Protein AF-A0AAV2RHZ4-F1 (afdb_monomer_lite)

Radius of gyration: 28.87 Å; chains: 1; bounding box: 73×30×75 Å

InterPro domains:
  IPR002350 Kazal domain [PF00050] (174-201)
  IPR002350 Kazal domain [PS51465] (164-211)
  IPR007110 Immunoglobulin-like domain [PS50835] (64-159)
  IPR013151 Immunoglobulin-like beta-sandwich domain [PF00047] (72-147)
  IPR013783 Immunoglobulin-like fold [G3DSA:2.60.40.10] (67-164)
  IPR036058 Kazal domain superfamily [SSF100895] (165-211)
  IPR036179 Immunoglobulin-like domain superfamily [SSF48726] (69-153)

Organism: Meganyctiphanes norvegica (NCBI:txid48144)

Sequence (211 aa):
QQDGMEISNESPLWWPILPGRWYSSKYCLLLLTYRSNWNSHPNQPYITFPCSISHRTLCEDLGPLLFNSNDVFVNINEKIELNCGIRSDYLYCFWEKDANIFMTEDVYKGMYSGLSRPDKTTHNQCGIVVDKATIEDQGIWTCKIHNQATVLTGSKKVILTVGRIAAPPCYYECGIDHDWVCGTDDTSYQNTCMLNTSACEAPDRNITIKH

Structure (mmCIF, N/CA/C/O backbone):
data_AF-A0AAV2RHZ4-F1
#
_entry.id   AF-A0AAV2RHZ4-F1
#
loop_
_atom_site.group_PDB
_atom_site.id
_atom_site.type_symbol
_atom_site.label_atom_id
_atom_site.label_alt_id
_atom_site.label_comp_id
_atom_site.label_asym_id
_atom_site.label_entity_id
_atom_site.label_seq_id
_atom_site.pdbx_PDB_ins_code
_atom_site.Cartn_x
_atom_site.Cartn_y
_atom_site.Cartn_z
_atom_site.occupancy
_atom_site.B_iso_or_equiv
_atom_site.auth_seq_id
_atom_site.auth_comp_id
_atom_site.auth_asym_id
_atom_site.auth_atom_id
_atom_site.pdbx_PDB_model_num
ATOM 1 N N . GLN A 1 1 ? 31.803 13.346 -35.480 1.00 35.66 1 GLN A N 1
ATOM 2 C CA . GLN A 1 1 ? 30.529 12.672 -35.189 1.00 35.66 1 GLN A CA 1
ATOM 3 C C . GLN A 1 1 ? 30.215 11.780 -36.369 1.00 35.66 1 GLN A C 1
ATOM 5 O O . GLN A 1 1 ? 30.217 12.268 -37.489 1.00 35.66 1 GLN A O 1
ATOM 10 N N . GLN A 1 2 ? 30.097 10.478 -36.141 1.00 35.94 2 GLN A N 1
ATOM 11 C CA . GLN A 1 2 ? 29.402 9.575 -37.055 1.00 35.94 2 GLN A CA 1
ATOM 12 C C . GLN A 1 2 ? 28.226 9.094 -36.218 1.00 35.94 2 GLN A C 1
ATOM 14 O O . GLN A 1 2 ? 28.381 8.203 -35.389 1.00 35.94 2 GLN A O 1
ATOM 19 N N . ASP A 1 3 ? 27.120 9.818 -36.332 1.00 41.78 3 ASP A N 1
ATOM 20 C CA . ASP A 1 3 ? 25.905 9.571 -35.571 1.00 41.78 3 ASP A CA 1
ATOM 21 C C . ASP A 1 3 ? 24.982 8.694 -36.428 1.00 41.78 3 ASP A C 1
ATOM 23 O O . ASP A 1 3 ? 24.839 8.940 -37.626 1.00 41.78 3 ASP A O 1
ATOM 27 N N . GLY A 1 4 ? 24.354 7.685 -35.819 1.00 48.12 4 GLY A N 1
ATOM 28 C CA . GLY A 1 4 ? 23.155 7.053 -36.374 1.00 48.12 4 GLY A CA 1
ATOM 29 C C . GLY A 1 4 ? 23.351 5.917 -37.380 1.00 48.12 4 GLY A C 1
ATOM 30 O O . GLY A 1 4 ? 22.792 5.967 -38.471 1.00 48.12 4 GLY A O 1
ATOM 31 N N . MET A 1 5 ? 24.055 4.849 -36.997 1.00 43.25 5 MET A N 1
ATOM 32 C CA . MET A 1 5 ? 23.829 3.548 -37.640 1.00 43.25 5 MET A CA 1
ATOM 33 C C . MET A 1 5 ? 22.611 2.865 -37.008 1.00 43.25 5 MET A C 1
ATOM 35 O O . MET A 1 5 ? 22.534 2.734 -35.783 1.00 43.25 5 MET A O 1
ATOM 39 N N . GLU A 1 6 ? 21.667 2.454 -37.855 1.00 44.06 6 GLU A N 1
ATOM 40 C CA . GLU A 1 6 ? 20.547 1.590 -37.482 1.00 44.06 6 GLU A CA 1
ATOM 41 C C . GLU A 1 6 ? 21.094 0.214 -37.094 1.00 44.06 6 GLU A C 1
ATOM 43 O O . GLU A 1 6 ? 21.868 -0.389 -37.843 1.00 44.06 6 GLU A O 1
ATOM 48 N N . ILE A 1 7 ? 20.727 -0.270 -35.907 1.00 52.84 7 ILE A N 1
ATOM 49 C CA . ILE A 1 7 ? 21.092 -1.615 -35.457 1.00 52.84 7 ILE A CA 1
ATOM 50 C C . ILE A 1 7 ? 19.852 -2.496 -35.433 1.00 52.84 7 ILE A C 1
ATOM 52 O O . ILE A 1 7 ? 18.755 -2.044 -35.103 1.00 52.84 7 ILE A O 1
ATOM 56 N N . SER A 1 8 ? 20.043 -3.772 -35.771 1.00 54.94 8 SER A N 1
ATOM 57 C CA . SER A 1 8 ? 18.972 -4.758 -35.678 1.00 54.94 8 SER A CA 1
ATOM 58 C C . SER A 1 8 ? 18.443 -4.812 -34.249 1.00 54.94 8 SER A C 1
ATOM 60 O O . SER A 1 8 ? 19.215 -4.827 -33.285 1.00 54.94 8 SER A O 1
ATOM 62 N N . ASN A 1 9 ? 17.126 -4.900 -34.130 1.00 50.75 9 ASN A N 1
ATOM 63 C CA . ASN A 1 9 ? 16.409 -4.985 -32.869 1.00 50.75 9 ASN A CA 1
ATOM 64 C C . ASN A 1 9 ? 16.786 -6.194 -31.999 1.00 50.75 9 ASN A C 1
ATOM 66 O O . ASN A 1 9 ? 16.401 -6.202 -30.837 1.00 50.75 9 ASN A O 1
ATOM 70 N N . GLU A 1 10 ? 17.506 -7.183 -32.539 1.00 56.47 10 GLU A N 1
ATOM 71 C CA . GLU A 1 10 ? 17.992 -8.385 -31.842 1.00 56.47 10 GLU A CA 1
ATOM 72 C C . GLU A 1 10 ? 19.516 -8.359 -31.615 1.00 56.47 10 GLU A C 1
ATOM 74 O O . GLU A 1 10 ? 20.160 -9.398 -31.509 1.00 56.47 10 GLU A O 1
ATOM 79 N N . SER A 1 11 ? 20.142 -7.181 -31.602 1.00 55.88 11 SER A N 1
ATOM 80 C CA . SER A 1 11 ? 21.605 -7.080 -31.529 1.00 55.88 11 SER A CA 1
ATOM 81 C C . SER A 1 11 ? 22.133 -7.227 -30.089 1.00 55.88 11 SER A C 1
ATOM 83 O O . SER A 1 11 ? 21.497 -6.755 -29.142 1.00 55.88 11 SER A O 1
ATOM 85 N N . PRO A 1 12 ? 23.320 -7.832 -29.885 1.00 55.75 12 PRO A N 1
ATOM 86 C CA . PRO A 1 12 ? 23.964 -7.874 -28.577 1.00 55.75 12 PRO A CA 1
ATOM 87 C C . PRO A 1 12 ? 24.486 -6.482 -28.201 1.00 55.75 12 PRO A C 1
ATOM 89 O O . PRO A 1 12 ? 25.268 -5.880 -28.940 1.00 55.75 12 PRO A O 1
ATOM 92 N N . LEU A 1 13 ? 24.067 -5.978 -27.040 1.00 57.34 13 LEU A N 1
ATOM 93 C CA . LEU A 1 13 ? 24.473 -4.667 -26.526 1.00 57.34 13 LEU A CA 1
ATOM 94 C C . LEU A 1 13 ? 25.482 -4.834 -25.384 1.00 57.34 13 LEU A C 1
ATOM 96 O O . LEU A 1 13 ? 25.423 -5.796 -24.612 1.00 57.34 13 LEU A O 1
ATOM 100 N N . TRP A 1 14 ? 26.440 -3.910 -25.282 1.00 49.28 14 TRP A N 1
ATOM 101 C CA . TRP A 1 14 ? 27.494 -3.959 -24.273 1.00 49.28 14 TRP A CA 1
ATOM 102 C C . TRP A 1 14 ? 27.281 -2.870 -23.213 1.00 49.28 14 TRP A C 1
ATOM 104 O O . TRP A 1 14 ? 27.230 -1.678 -23.516 1.00 49.28 14 TRP A O 1
ATOM 114 N N . TRP A 1 15 ? 27.169 -3.286 -21.948 1.00 51.44 15 TRP A N 1
ATOM 115 C CA . TRP A 1 15 ? 27.133 -2.398 -20.783 1.00 51.44 15 TRP A CA 1
ATOM 116 C C . TRP A 1 15 ? 28.237 -2.797 -19.792 1.00 51.44 15 TRP A C 1
ATOM 118 O O . TRP A 1 15 ? 28.402 -3.996 -19.551 1.00 51.44 15 TRP A O 1
ATOM 128 N N . PRO A 1 16 ? 28.950 -1.847 -19.151 1.00 40.81 16 PRO A N 1
ATOM 129 C CA . PRO A 1 16 ? 30.079 -2.149 -18.261 1.00 40.81 16 PRO A CA 1
ATOM 130 C C . PRO A 1 16 ? 29.766 -3.102 -17.095 1.00 40.81 16 PRO A C 1
ATOM 132 O O . PRO A 1 16 ? 30.674 -3.729 -16.563 1.00 40.81 16 PRO A O 1
ATOM 135 N N . ILE A 1 17 ? 28.494 -3.222 -16.696 1.00 38.91 17 ILE A N 1
ATOM 136 C CA . ILE A 1 17 ? 28.054 -4.081 -15.580 1.00 38.91 17 ILE A CA 1
ATOM 137 C C . ILE A 1 17 ? 27.450 -5.413 -16.083 1.00 38.91 17 ILE A C 1
ATOM 139 O O . ILE A 1 17 ? 27.341 -6.366 -15.319 1.00 38.91 17 ILE A O 1
ATOM 143 N N . LEU A 1 18 ? 27.086 -5.518 -17.369 1.00 43.44 18 LEU A N 1
ATOM 144 C CA . LEU A 1 18 ? 26.461 -6.706 -17.973 1.00 43.44 18 LEU A CA 1
ATOM 145 C C . LEU A 1 18 ? 26.894 -6.866 -19.448 1.00 43.44 18 LEU A C 1
ATOM 147 O O . LEU A 1 18 ? 26.120 -6.563 -20.358 1.00 43.44 18 LEU A O 1
ATOM 151 N N . PRO A 1 19 ? 28.129 -7.321 -19.718 1.00 49.53 19 PRO A N 1
ATOM 152 C CA . PRO A 1 19 ? 28.628 -7.455 -21.082 1.00 49.53 19 PRO A CA 1
ATOM 153 C C . PRO A 1 19 ? 27.923 -8.590 -21.850 1.00 49.53 19 PRO A C 1
ATOM 155 O O . PRO A 1 19 ? 27.746 -9.689 -21.326 1.00 49.53 19 PRO A O 1
ATOM 158 N N . GLY A 1 20 ? 27.574 -8.339 -23.118 1.00 49.22 20 GLY A N 1
ATOM 159 C CA . GLY A 1 20 ? 27.248 -9.390 -24.093 1.00 49.22 20 GLY A CA 1
ATOM 160 C C . GLY A 1 20 ? 25.859 -10.020 -23.975 1.00 49.22 20 GLY A C 1
ATOM 161 O O . GLY A 1 20 ? 25.688 -11.176 -24.362 1.00 49.22 20 GLY A O 1
ATOM 162 N N . ARG A 1 21 ? 24.863 -9.300 -23.448 1.00 49.22 21 ARG A N 1
ATOM 163 C CA . ARG A 1 21 ? 23.476 -9.788 -23.452 1.00 49.22 21 ARG A CA 1
ATOM 164 C C . ARG A 1 21 ? 22.761 -9.397 -24.744 1.00 49.22 21 ARG A C 1
ATOM 166 O O . ARG A 1 21 ? 22.890 -8.278 -25.235 1.00 49.22 21 ARG A O 1
ATOM 173 N N . TRP A 1 22 ? 21.995 -10.345 -25.272 1.00 50.31 22 TRP A N 1
ATOM 174 C CA . TRP A 1 22 ? 21.061 -10.120 -26.369 1.00 50.31 22 TRP A CA 1
ATOM 175 C C . TRP A 1 22 ? 19.910 -9.246 -25.876 1.00 50.31 22 TRP A C 1
ATOM 177 O O . TRP A 1 22 ? 19.333 -9.525 -24.823 1.00 50.31 22 TRP A O 1
ATOM 187 N N . TYR A 1 23 ? 19.592 -8.195 -26.625 1.00 49.78 23 TYR A N 1
ATOM 188 C CA . TYR A 1 23 ? 18.439 -7.343 -26.368 1.00 49.78 23 TYR A CA 1
ATOM 189 C C . TYR A 1 23 ? 17.470 -7.479 -27.540 1.00 49.78 23 TYR A C 1
ATOM 191 O O . TYR A 1 23 ? 17.910 -7.450 -28.684 1.00 49.78 23 TYR A O 1
ATOM 199 N N . SER A 1 24 ? 16.179 -7.664 -27.256 1.00 46.84 24 SER A N 1
ATOM 200 C CA . SER A 1 24 ? 15.122 -7.723 -28.270 1.00 46.84 24 SER A CA 1
ATOM 201 C C . SER A 1 24 ? 14.184 -6.533 -28.073 1.00 46.84 24 SER A C 1
ATOM 203 O O . SER A 1 24 ? 13.555 -6.409 -27.023 1.00 46.84 24 SER A O 1
ATOM 205 N N . SER A 1 25 ? 14.129 -5.644 -29.065 1.00 44.53 25 SER A N 1
ATOM 206 C CA . SER A 1 25 ? 13.279 -4.445 -29.088 1.00 44.53 25 SER A CA 1
ATOM 207 C C . SER A 1 25 ? 12.188 -4.563 -30.156 1.00 44.53 25 SER A C 1
ATOM 209 O O . SER A 1 25 ? 12.394 -5.157 -31.211 1.00 44.53 25 SER A O 1
ATOM 211 N N . LYS A 1 26 ? 11.023 -3.943 -29.948 1.00 39.88 26 LYS A N 1
ATOM 212 C CA . LYS A 1 26 ? 10.016 -3.776 -31.018 1.00 39.88 26 LYS A CA 1
ATOM 213 C C . LYS A 1 26 ? 10.237 -2.506 -31.857 1.00 39.88 26 LYS A C 1
ATOM 215 O O . LYS A 1 26 ? 9.496 -2.276 -32.808 1.00 39.88 26 LYS A O 1
ATOM 220 N N . TYR A 1 27 ? 11.258 -1.707 -31.536 1.00 41.41 27 TYR A N 1
ATOM 221 C CA . TYR A 1 27 ? 11.546 -0.403 -32.146 1.00 41.41 27 TYR A CA 1
ATOM 222 C C . TYR A 1 27 ? 12.971 -0.320 -32.683 1.00 41.41 27 TYR A C 1
ATOM 224 O O . TYR A 1 27 ? 13.879 -0.859 -32.049 1.00 41.41 27 TYR A O 1
ATOM 232 N N . CYS A 1 28 ? 13.151 0.424 -33.782 1.00 38.88 28 CYS A N 1
ATOM 233 C CA . CYS A 1 28 ? 14.452 0.718 -34.383 1.00 38.88 28 CYS A CA 1
ATOM 234 C C . CYS A 1 28 ? 15.400 1.340 -33.354 1.00 38.88 28 CYS A C 1
ATOM 236 O O . CYS A 1 28 ? 15.110 2.386 -32.769 1.00 38.88 28 CYS A O 1
ATOM 238 N N . LEU A 1 29 ? 16.543 0.697 -33.150 1.00 47.97 29 LEU A N 1
ATOM 239 C CA . LEU A 1 29 ? 17.564 1.148 -32.218 1.00 47.97 29 LEU A CA 1
ATOM 240 C C . LEU A 1 29 ? 18.582 2.035 -32.949 1.00 47.97 29 LEU A C 1
ATOM 242 O O . LEU A 1 29 ? 19.044 1.705 -34.043 1.00 47.97 29 LEU A O 1
ATOM 246 N N . LEU A 1 30 ? 18.953 3.157 -32.326 1.00 44.09 30 LEU A N 1
ATOM 247 C CA . LEU A 1 30 ? 19.963 4.076 -32.849 1.00 44.09 30 LEU A CA 1
ATOM 248 C C . LEU A 1 30 ? 21.158 4.113 -31.897 1.00 44.09 30 LEU A C 1
ATOM 250 O O . LEU A 1 30 ? 21.012 4.439 -30.718 1.00 44.09 30 LEU A O 1
ATOM 254 N N . LEU A 1 31 ? 22.344 3.777 -32.401 1.00 50.38 31 LEU A N 1
ATOM 255 C CA . LEU A 1 31 ? 23.553 3.798 -31.589 1.00 50.38 31 LEU A CA 1
ATOM 256 C C . LEU A 1 31 ? 24.109 5.223 -31.455 1.00 50.38 31 LEU A C 1
ATOM 258 O O . LEU A 1 31 ? 24.454 5.856 -32.454 1.00 50.38 31 LEU A O 1
ATOM 262 N N . LEU A 1 32 ? 24.301 5.675 -30.214 1.00 48.75 32 LEU A N 1
ATOM 263 C CA . LEU A 1 32 ? 25.052 6.889 -29.891 1.00 48.75 32 LEU A CA 1
ATOM 264 C C . LEU A 1 32 ? 26.305 6.521 -29.084 1.00 48.75 32 LEU A C 1
ATOM 266 O O . LEU A 1 32 ? 26.218 6.212 -27.899 1.00 48.75 32 LEU A O 1
ATOM 270 N N . THR A 1 33 ? 27.481 6.556 -29.718 1.00 50.28 33 THR A N 1
ATOM 271 C CA . THR A 1 33 ? 28.768 6.263 -29.061 1.00 50.28 33 THR A CA 1
ATOM 272 C C . THR A 1 33 ? 29.841 7.291 -29.424 1.00 50.28 33 THR A C 1
ATOM 274 O O . THR A 1 33 ? 29.854 7.852 -30.520 1.00 50.28 33 THR A O 1
ATOM 277 N N . TYR A 1 34 ? 30.770 7.549 -28.500 1.00 51.62 34 TYR A N 1
ATOM 278 C CA . TYR A 1 34 ? 31.915 8.427 -28.741 1.00 51.62 34 TYR A CA 1
ATOM 279 C C . TYR A 1 34 ? 32.989 7.709 -29.572 1.00 51.62 34 TYR A C 1
ATOM 281 O O . TYR A 1 34 ? 33.319 6.548 -29.330 1.00 51.62 34 TYR A O 1
ATOM 289 N N . ARG A 1 35 ? 33.614 8.430 -30.514 1.00 56.81 35 ARG A N 1
ATOM 290 C CA . ARG A 1 35 ? 34.623 7.887 -31.451 1.00 56.81 35 ARG A CA 1
ATOM 291 C C . ARG A 1 35 ? 35.816 7.205 -30.762 1.00 56.81 35 ARG A C 1
ATOM 293 O O . ARG A 1 35 ? 36.393 6.273 -31.309 1.00 56.81 35 ARG A O 1
ATOM 300 N N . SER A 1 36 ? 36.181 7.648 -29.560 1.00 56.88 36 SER A N 1
ATOM 301 C CA . SER A 1 36 ? 37.250 7.053 -28.747 1.00 56.88 36 SER A CA 1
ATOM 302 C C . SER A 1 36 ? 36.934 5.625 -28.281 1.00 56.88 36 SER A C 1
ATOM 304 O O . SER A 1 36 ? 37.833 4.786 -28.208 1.00 56.88 36 SER A O 1
ATOM 306 N N . ASN A 1 37 ? 35.663 5.326 -28.009 1.00 54.81 37 ASN A N 1
ATOM 307 C CA . ASN A 1 37 ? 35.235 4.012 -27.525 1.00 54.81 37 ASN A CA 1
ATOM 308 C C . ASN A 1 37 ? 35.191 2.996 -28.671 1.00 54.81 37 ASN A C 1
ATOM 310 O O . ASN A 1 37 ? 35.640 1.866 -28.509 1.00 54.81 37 ASN A O 1
ATOM 314 N N . TRP A 1 38 ? 34.778 3.440 -29.861 1.00 56.34 38 TRP A N 1
ATOM 315 C CA . TRP A 1 38 ? 34.854 2.647 -31.090 1.00 56.34 38 TRP A CA 1
ATOM 316 C C . TRP A 1 38 ? 36.285 2.187 -31.405 1.00 56.34 38 TRP A C 1
ATOM 318 O O . TRP A 1 38 ? 36.527 1.024 -31.710 1.00 56.34 38 TRP A O 1
ATOM 328 N N . ASN A 1 39 ? 37.255 3.097 -31.282 1.00 58.59 39 ASN A N 1
ATOM 329 C CA . ASN A 1 39 ? 38.653 2.804 -31.605 1.00 58.59 39 ASN A CA 1
ATOM 330 C C . ASN A 1 39 ? 39.331 1.867 -30.594 1.00 58.59 39 ASN A C 1
ATOM 332 O O . ASN A 1 39 ? 40.247 1.137 -30.960 1.00 58.59 39 ASN A O 1
ATOM 336 N N . SER A 1 40 ? 38.913 1.907 -29.328 1.00 57.72 40 SER A N 1
ATOM 337 C CA . SER A 1 40 ? 39.475 1.058 -28.269 1.00 57.72 40 SER A CA 1
ATOM 338 C C . SER A 1 40 ? 38.851 -0.338 -28.236 1.00 57.72 40 SER A C 1
ATOM 340 O O . SER A 1 40 ? 39.508 -1.280 -27.804 1.00 57.72 40 SER A O 1
ATOM 342 N N . HIS A 1 41 ? 37.616 -0.484 -28.726 1.00 57.34 41 HIS A N 1
ATOM 343 C CA . HIS A 1 41 ? 36.872 -1.744 -28.714 1.00 57.34 41 HIS A CA 1
ATOM 344 C C . HIS A 1 41 ? 36.224 -2.023 -30.085 1.00 57.34 41 HIS A C 1
ATOM 346 O O . HIS A 1 41 ? 34.998 -2.043 -30.204 1.00 57.34 41 HIS A O 1
ATOM 352 N N . PRO A 1 42 ? 37.028 -2.282 -31.137 1.00 57.88 42 PRO A N 1
ATOM 353 C CA . PRO A 1 42 ? 36.540 -2.410 -32.516 1.00 57.88 42 PRO A CA 1
ATOM 354 C C 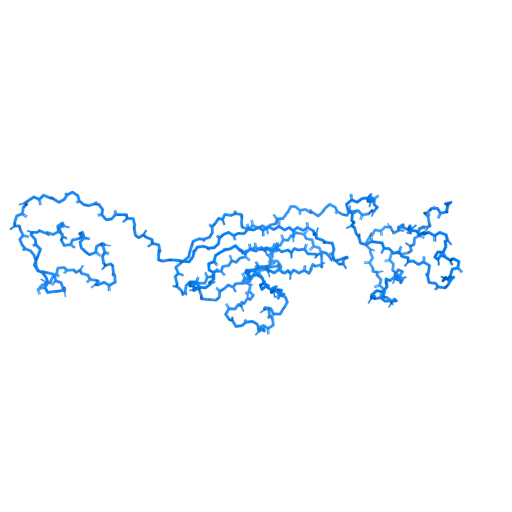. PRO A 1 42 ? 35.569 -3.583 -32.735 1.00 57.88 42 PRO A C 1
ATOM 356 O O . PRO A 1 42 ? 34.798 -3.569 -33.688 1.00 57.88 42 PRO A O 1
ATOM 359 N N . ASN A 1 43 ? 35.571 -4.575 -31.836 1.00 57.38 43 ASN A N 1
ATOM 360 C CA . ASN A 1 43 ? 34.685 -5.742 -31.892 1.00 57.38 43 ASN A CA 1
ATOM 361 C C . ASN A 1 43 ? 33.477 -5.646 -30.935 1.00 57.38 43 ASN A C 1
ATOM 363 O O . ASN A 1 43 ? 32.730 -6.613 -30.813 1.00 57.38 43 ASN A O 1
ATOM 367 N N . GLN A 1 44 ? 33.297 -4.535 -30.207 1.00 56.12 44 GLN A N 1
ATOM 368 C CA . GLN A 1 44 ? 32.233 -4.374 -29.199 1.00 56.12 44 GLN A CA 1
ATOM 369 C C . GLN A 1 44 ? 31.611 -2.973 -29.304 1.00 56.12 44 GLN A C 1
ATOM 371 O O . GLN A 1 44 ? 31.844 -2.118 -28.450 1.00 56.12 44 GLN A O 1
ATOM 376 N N . PRO A 1 45 ? 30.840 -2.693 -30.369 1.00 47.94 45 PRO A N 1
ATOM 377 C CA . PRO A 1 45 ? 30.640 -1.317 -30.803 1.00 47.94 45 PRO A CA 1
ATOM 378 C C . PRO A 1 45 ? 29.546 -0.554 -30.046 1.00 47.94 45 PRO A C 1
ATOM 380 O O . PRO A 1 45 ? 29.427 0.660 -30.210 1.00 47.94 45 PRO A O 1
ATOM 383 N N . TYR A 1 46 ? 28.744 -1.226 -29.217 1.00 51.22 46 TYR A N 1
ATOM 384 C CA . TYR A 1 46 ? 27.467 -0.682 -28.765 1.00 51.22 46 TYR A CA 1
ATOM 385 C C . TYR A 1 46 ? 27.463 -0.347 -27.273 1.00 51.22 46 TYR A C 1
ATOM 387 O O . TYR A 1 46 ? 27.231 -1.225 -26.449 1.00 51.22 46 TYR A O 1
ATOM 395 N N . ILE A 1 47 ? 27.678 0.929 -26.937 1.00 44.97 47 ILE A N 1
ATOM 396 C CA . ILE A 1 47 ? 27.344 1.491 -25.620 1.00 44.97 47 ILE A CA 1
ATOM 397 C C . ILE A 1 47 ? 25.973 2.152 -25.754 1.00 44.97 47 ILE A C 1
ATOM 399 O O . ILE A 1 47 ? 25.829 3.109 -26.511 1.00 44.97 47 ILE A O 1
ATOM 403 N N . THR A 1 48 ? 24.969 1.658 -25.031 1.00 45.25 48 THR A N 1
ATOM 404 C CA . THR A 1 48 ? 23.652 2.307 -24.940 1.00 45.25 48 THR A CA 1
ATOM 405 C C . THR A 1 48 ? 23.449 2.815 -23.524 1.00 45.25 48 THR A C 1
ATOM 407 O O . THR A 1 48 ? 23.661 2.060 -22.576 1.00 45.25 48 THR A O 1
ATOM 410 N N . PHE A 1 49 ? 23.026 4.067 -23.363 1.00 40.34 49 PHE A N 1
ATOM 411 C CA . PHE A 1 49 ? 22.652 4.580 -22.049 1.00 40.34 49 PHE A CA 1
ATOM 412 C C . PHE A 1 49 ? 21.184 4.261 -21.757 1.00 40.34 49 PHE A C 1
ATOM 414 O O . PHE A 1 49 ? 20.339 4.461 -22.631 1.00 40.34 49 PHE A O 1
ATOM 421 N N . PRO A 1 50 ? 20.859 3.806 -20.540 1.00 37.81 50 PRO A N 1
ATOM 422 C CA . PRO A 1 50 ? 19.480 3.769 -20.087 1.00 37.81 50 PRO A CA 1
ATOM 423 C C . PRO A 1 50 ? 18.905 5.194 -20.062 1.00 37.81 50 PRO A C 1
ATOM 425 O O . PRO A 1 50 ? 19.626 6.137 -19.726 1.00 37.81 50 PRO A O 1
ATOM 428 N N . CYS A 1 51 ? 17.632 5.356 -20.442 1.00 38.19 51 CYS A N 1
ATOM 429 C CA . CYS A 1 51 ? 16.945 6.649 -20.524 1.00 38.19 51 CYS A CA 1
ATOM 430 C C . CYS A 1 51 ? 17.261 7.530 -19.299 1.00 38.19 51 CYS A C 1
ATOM 432 O O . CYS A 1 51 ? 16.891 7.226 -18.174 1.00 38.19 51 CYS A O 1
ATOM 434 N N . SER A 1 52 ? 17.959 8.640 -19.500 1.00 35.09 52 SER A N 1
ATOM 435 C CA . SER A 1 52 ? 18.274 9.604 -18.449 1.00 35.09 52 SER A CA 1
ATOM 436 C C . SER A 1 52 ? 17.960 10.997 -18.973 1.00 35.09 52 SER A C 1
ATOM 438 O O . SER A 1 52 ? 18.074 11.262 -20.170 1.00 35.09 52 SER A O 1
ATOM 440 N N . ILE A 1 53 ? 17.525 11.864 -18.060 1.00 41.25 53 ILE A N 1
ATOM 441 C CA . ILE A 1 53 ? 16.767 13.116 -18.247 1.00 41.25 53 ILE A CA 1
ATOM 442 C C . ILE A 1 53 ? 17.475 14.167 -19.135 1.00 41.25 53 ILE A C 1
ATOM 444 O O . ILE A 1 53 ? 16.916 15.223 -19.420 1.00 41.25 53 ILE A O 1
ATOM 448 N N . SER A 1 54 ? 18.670 13.891 -19.653 1.00 40.91 54 SER A N 1
ATOM 449 C CA . SER A 1 54 ? 19.443 14.823 -20.474 1.00 40.91 54 SER A CA 1
ATOM 450 C C . SER A 1 54 ? 19.560 14.482 -21.964 1.00 40.91 54 SER A C 1
ATOM 452 O O . SER A 1 54 ? 19.921 15.380 -22.718 1.00 40.91 54 SER A O 1
ATOM 454 N N . HIS A 1 55 ? 19.212 13.282 -22.450 1.00 38.28 55 HIS A N 1
ATOM 455 C CA . HIS A 1 55 ? 19.270 12.995 -23.896 1.00 38.28 55 HIS A CA 1
ATOM 456 C C . HIS A 1 55 ? 18.066 12.173 -24.376 1.00 38.28 55 HIS A C 1
ATOM 458 O O . HIS A 1 55 ? 17.930 10.986 -24.091 1.00 38.28 55 HIS A O 1
ATOM 464 N N . ARG A 1 56 ? 17.180 12.840 -25.130 1.00 39.81 56 ARG A N 1
ATOM 465 C CA . ARG A 1 56 ? 16.029 12.242 -25.817 1.00 39.81 56 ARG A CA 1
ATOM 466 C C . ARG A 1 56 ? 16.500 11.360 -26.973 1.00 39.81 56 ARG A C 1
ATOM 468 O O . ARG A 1 56 ? 16.619 11.838 -28.096 1.00 39.81 56 ARG A O 1
ATOM 475 N N . THR A 1 57 ? 16.695 10.077 -26.720 1.00 38.94 57 THR A N 1
ATOM 476 C CA . THR A 1 57 ? 16.700 9.063 -27.780 1.00 38.94 57 THR A CA 1
ATOM 477 C C . THR A 1 57 ? 16.016 7.810 -27.257 1.00 38.94 57 THR A C 1
ATOM 479 O O . THR A 1 57 ? 16.494 7.211 -26.302 1.00 38.94 57 THR A O 1
ATOM 482 N N . LEU A 1 58 ? 14.890 7.481 -27.904 1.00 39.12 58 LEU A N 1
ATOM 483 C CA . LEU A 1 58 ? 13.988 6.345 -27.668 1.00 39.12 58 LEU A CA 1
ATOM 484 C C . LEU A 1 58 ? 13.350 6.308 -26.269 1.00 39.12 58 LEU A C 1
ATOM 486 O O . LEU A 1 58 ? 13.822 5.625 -25.367 1.00 39.12 58 LEU A O 1
ATOM 490 N N . CYS A 1 59 ? 12.229 7.017 -26.115 1.00 37.75 59 CYS A N 1
ATOM 491 C CA . CYS A 1 59 ? 11.326 6.834 -24.980 1.00 37.75 59 CYS A CA 1
ATOM 492 C C . CYS A 1 59 ? 9.975 6.337 -25.501 1.00 37.75 59 CYS A C 1
ATOM 494 O O . CYS A 1 59 ? 9.307 7.058 -26.243 1.00 37.75 59 CYS A O 1
ATOM 496 N N . GLU A 1 60 ? 9.567 5.132 -25.101 1.00 38.38 60 GLU A N 1
ATOM 497 C CA . GLU A 1 60 ? 8.143 4.812 -25.029 1.00 38.38 60 GLU A CA 1
ATOM 498 C C . GLU A 1 60 ? 7.514 5.699 -23.954 1.00 38.38 60 GLU A C 1
ATOM 500 O O . GLU A 1 60 ? 8.055 5.848 -22.855 1.00 38.38 60 GLU A O 1
ATOM 505 N N . ASP A 1 61 ? 6.385 6.313 -24.290 1.00 39.03 61 ASP A N 1
ATOM 506 C CA . ASP A 1 61 ? 5.541 7.036 -23.349 1.00 39.03 61 ASP A CA 1
ATOM 507 C C . ASP A 1 61 ? 4.980 6.021 -22.339 1.00 39.03 61 ASP A C 1
ATOM 509 O O . ASP A 1 61 ? 4.041 5.273 -22.620 1.00 39.03 61 ASP A O 1
ATOM 513 N N . LEU A 1 62 ? 5.640 5.903 -21.185 1.00 48.38 62 LEU A N 1
ATOM 514 C CA . LEU A 1 62 ? 5.222 5.012 -20.110 1.00 48.38 62 LEU A CA 1
ATOM 515 C C . LEU A 1 62 ? 3.959 5.626 -19.512 1.00 48.38 62 LEU A C 1
ATOM 517 O O . LEU A 1 62 ? 4.020 6.622 -18.795 1.00 48.38 62 LEU A O 1
ATOM 521 N N . GLY A 1 63 ? 2.808 5.054 -19.876 1.00 53.62 63 GLY A N 1
ATOM 522 C CA . GLY A 1 63 ? 1.493 5.517 -19.440 1.00 53.62 63 GLY A CA 1
ATOM 523 C C . GLY A 1 63 ? 1.394 5.738 -17.920 1.00 53.62 63 GLY A C 1
ATOM 524 O O . GLY A 1 63 ? 2.226 5.255 -17.149 1.00 53.62 63 GLY A O 1
ATOM 525 N N . PRO A 1 64 ? 0.360 6.458 -17.454 1.00 60.81 64 PRO A N 1
ATOM 526 C CA . PRO A 1 64 ? 0.300 6.980 -16.092 1.00 60.81 64 PRO A CA 1
ATOM 527 C C . PRO A 1 64 ? 0.441 5.886 -15.022 1.00 60.81 64 PRO A C 1
ATOM 529 O O . PRO A 1 64 ? -0.166 4.817 -15.119 1.00 60.81 64 PRO A O 1
ATOM 532 N N . LEU A 1 65 ? 1.211 6.197 -13.972 1.00 66.44 65 LEU A N 1
ATOM 533 C CA . LEU A 1 65 ? 1.352 5.388 -12.757 1.00 66.44 65 LEU A CA 1
ATOM 534 C C . LEU A 1 65 ? -0.004 5.020 -12.159 1.00 66.44 65 LEU A C 1
ATOM 536 O O . LEU A 1 65 ? -0.789 5.897 -11.793 1.00 66.44 65 LEU A O 1
ATOM 540 N N . LEU A 1 66 ? -0.241 3.721 -11.995 1.00 64.31 66 LEU A N 1
ATOM 541 C CA . LEU A 1 66 ? -1.398 3.188 -11.292 1.00 64.31 66 LEU A CA 1
ATOM 542 C C . LEU A 1 66 ? -0.987 2.936 -9.841 1.00 64.31 66 LEU A C 1
ATOM 544 O O . LEU A 1 66 ? -0.231 2.017 -9.533 1.00 64.31 66 LEU A O 1
ATOM 548 N N . PHE A 1 67 ? -1.434 3.823 -8.955 1.00 64.81 67 PHE A N 1
ATOM 549 C CA . PHE A 1 67 ? -1.008 3.867 -7.559 1.00 64.81 67 PHE A CA 1
ATOM 550 C C . PHE A 1 67 ? -2.139 4.377 -6.668 1.00 64.81 67 PHE A C 1
ATOM 552 O O . PHE A 1 67 ? -2.847 5.313 -7.053 1.00 64.81 67 PHE A O 1
ATOM 559 N N . ASN A 1 68 ? -2.271 3.817 -5.465 1.00 60.53 68 ASN A N 1
ATOM 560 C CA . ASN A 1 68 ? -3.197 4.348 -4.467 1.00 60.53 68 ASN A CA 1
ATOM 561 C C . ASN A 1 68 ? -2.615 5.628 -3.848 1.00 60.53 68 ASN A C 1
ATOM 563 O O . ASN A 1 68 ? -1.736 5.565 -3.000 1.00 60.53 68 ASN A O 1
ATOM 567 N N . SER A 1 69 ? -3.044 6.803 -4.315 1.00 62.19 69 SER A N 1
ATOM 568 C CA . SER A 1 69 ? -2.494 8.084 -3.847 1.00 62.19 69 SER A CA 1
ATOM 569 C C . SER A 1 69 ? -3.042 8.566 -2.514 1.00 62.19 69 SER A C 1
ATOM 571 O O . SER A 1 69 ? -2.572 9.589 -2.026 1.00 62.19 69 SER A O 1
ATOM 573 N N . ASN A 1 70 ? -4.064 7.897 -1.991 1.00 78.06 70 ASN A N 1
ATOM 574 C CA . ASN A 1 70 ? -4.725 8.312 -0.768 1.00 78.06 70 ASN A CA 1
ATOM 575 C C . ASN A 1 70 ? -4.018 7.692 0.429 1.00 78.06 70 ASN A C 1
ATOM 577 O O . ASN A 1 70 ? -3.538 6.560 0.354 1.00 78.06 70 ASN A O 1
ATOM 581 N N . ASP A 1 71 ? -4.001 8.431 1.530 1.00 82.94 71 ASP A N 1
ATOM 582 C CA . ASP A 1 71 ? -3.521 7.916 2.804 1.00 82.94 71 ASP A CA 1
ATOM 583 C C . ASP A 1 71 ? -4.359 6.699 3.213 1.00 82.94 71 ASP A C 1
ATOM 585 O O . ASP A 1 71 ? -5.583 6.668 3.044 1.00 82.94 71 ASP A O 1
ATOM 589 N N . VAL A 1 72 ? -3.679 5.673 3.715 1.00 87.31 72 VAL A N 1
ATOM 590 C CA . VAL A 1 72 ? -4.292 4.407 4.111 1.00 87.31 72 VAL A CA 1
ATOM 591 C C . VAL A 1 72 ? -4.408 4.390 5.625 1.00 87.31 72 VAL A C 1
ATOM 593 O O . VAL A 1 72 ? -3.416 4.541 6.337 1.00 87.31 72 VAL A O 1
ATOM 596 N N . PHE A 1 73 ? -5.626 4.174 6.107 1.00 87.00 73 PHE A N 1
ATOM 597 C CA . PHE A 1 73 ? -5.929 3.951 7.515 1.00 87.00 73 PHE A CA 1
ATOM 598 C C . PHE A 1 73 ? -6.402 2.512 7.675 1.00 87.00 73 PHE A C 1
ATOM 600 O O . PHE A 1 73 ? -7.261 2.063 6.917 1.00 87.00 73 PHE A O 1
ATOM 607 N N . VAL A 1 74 ? -5.827 1.793 8.633 1.00 89.00 74 VAL A N 1
ATOM 608 C CA . VAL A 1 74 ? -6.096 0.365 8.827 1.00 89.00 74 VAL A CA 1
ATOM 609 C C . VAL A 1 74 ? -6.002 -0.008 10.300 1.00 89.00 74 VAL A C 1
ATOM 611 O O . VAL A 1 74 ? -5.171 0.543 11.032 1.00 89.00 74 VAL A O 1
ATOM 614 N N . ASN A 1 75 ? -6.843 -0.948 10.736 1.00 88.56 75 ASN A N 1
ATOM 615 C CA . ASN A 1 75 ? -6.771 -1.446 12.101 1.00 88.56 75 ASN A CA 1
ATOM 616 C C . ASN A 1 75 ? -5.618 -2.437 12.274 1.00 88.56 75 ASN A C 1
ATOM 618 O O . ASN A 1 75 ? -5.157 -3.088 11.338 1.00 88.56 75 ASN A O 1
ATOM 622 N N . ILE A 1 76 ? -5.167 -2.589 13.517 1.00 86.50 76 ILE A N 1
ATOM 623 C CA . ILE A 1 76 ? -4.161 -3.594 13.876 1.00 86.50 76 ILE A CA 1
ATOM 624 C C . ILE A 1 76 ? -4.682 -4.994 13.507 1.00 86.50 76 ILE A C 1
ATOM 626 O O . ILE A 1 76 ? -5.843 -5.312 13.762 1.00 86.50 76 ILE A O 1
ATOM 630 N N . ASN A 1 77 ? -3.802 -5.840 12.968 1.00 89.50 77 ASN A N 1
ATOM 631 C CA . ASN A 1 77 ? -4.059 -7.193 12.458 1.00 89.50 77 ASN A CA 1
ATOM 632 C C . ASN A 1 77 ? -4.884 -7.289 11.167 1.00 89.50 77 ASN A C 1
ATOM 634 O O . ASN A 1 77 ? -5.114 -8.405 10.698 1.00 89.50 77 ASN A O 1
ATOM 638 N N . GLU A 1 78 ? -5.307 -6.176 10.570 1.00 91.38 78 GLU A N 1
ATOM 639 C CA . GLU A 1 78 ? -5.948 -6.210 9.256 1.00 91.38 78 GLU A CA 1
ATOM 640 C C . GLU A 1 78 ? -4.911 -6.325 8.129 1.00 91.38 78 GLU A C 1
ATOM 642 O O . GLU A 1 78 ? -3.755 -5.915 8.264 1.00 91.38 78 GLU A O 1
ATOM 647 N N . LYS A 1 79 ? -5.339 -6.909 7.006 1.00 93.69 79 LYS A N 1
ATOM 648 C CA . LYS A 1 79 ? -4.540 -7.042 5.782 1.00 93.69 79 LYS A CA 1
ATOM 649 C C . LYS A 1 79 ? -4.510 -5.699 5.051 1.00 93.69 79 LYS A C 1
ATOM 651 O O . LYS A 1 79 ? -5.556 -5.082 4.862 1.00 93.69 79 LYS A O 1
ATOM 656 N N . ILE A 1 80 ? -3.338 -5.282 4.579 1.00 92.31 80 ILE A N 1
ATOM 657 C CA . ILE A 1 80 ? -3.157 -4.041 3.814 1.00 92.31 80 ILE A CA 1
ATOM 658 C C . ILE A 1 80 ? -2.727 -4.391 2.398 1.00 92.31 80 ILE A C 1
ATOM 660 O O . ILE A 1 80 ? -1.753 -5.114 2.219 1.00 92.31 80 ILE A O 1
ATOM 664 N N . GLU A 1 81 ? -3.397 -3.834 1.392 1.00 92.12 81 GLU A N 1
ATOM 665 C CA . GLU A 1 81 ? -2.969 -3.936 -0.005 1.00 92.12 81 GLU A CA 1
ATOM 666 C C . GLU A 1 81 ? -2.400 -2.595 -0.482 1.00 92.12 81 GLU A C 1
ATOM 668 O O . GLU A 1 81 ? -3.112 -1.592 -0.593 1.00 92.12 81 GLU A O 1
ATOM 673 N N . LEU A 1 82 ? -1.095 -2.571 -0.758 1.00 91.62 82 LEU A N 1
ATOM 674 C CA . LEU A 1 82 ? -0.392 -1.400 -1.265 1.00 91.62 82 LEU A CA 1
ATOM 675 C C . LEU A 1 82 ? -0.232 -1.521 -2.781 1.00 91.62 82 LEU A C 1
ATOM 677 O O . LEU A 1 82 ? 0.598 -2.280 -3.287 1.00 91.62 82 LEU A O 1
ATOM 681 N N . ASN A 1 83 ? -1.040 -0.752 -3.512 1.00 89.88 83 ASN A N 1
ATOM 682 C CA . ASN A 1 83 ? -1.087 -0.817 -4.969 1.00 89.88 83 ASN A CA 1
ATOM 683 C C . ASN A 1 83 ? 0.030 -0.005 -5.624 1.00 89.88 83 ASN A C 1
ATOM 685 O O . ASN A 1 83 ? 0.146 1.201 -5.398 1.00 89.88 83 ASN A O 1
ATOM 689 N N . CYS A 1 84 ? 0.785 -0.653 -6.506 1.00 88.31 84 CYS A N 1
ATOM 690 C CA . CYS A 1 84 ? 1.776 -0.023 -7.355 1.00 88.31 84 CYS A CA 1
ATOM 691 C C . CYS A 1 84 ? 1.948 -0.787 -8.676 1.00 88.31 84 CYS A C 1
ATOM 693 O O . CYS A 1 84 ? 2.134 -2.004 -8.700 1.00 88.31 84 CYS A O 1
ATOM 695 N N . GLY A 1 85 ? 1.936 -0.071 -9.796 1.00 83.69 85 GLY A N 1
ATOM 696 C CA . GLY A 1 85 ? 2.222 -0.649 -11.104 1.00 83.69 85 GLY A CA 1
ATOM 697 C C . GLY A 1 85 ? 2.011 0.336 -12.249 1.00 83.69 85 GLY A C 1
ATOM 698 O O . GLY A 1 85 ? 1.644 1.496 -12.050 1.00 83.69 85 GLY A O 1
ATOM 699 N N . ILE A 1 86 ? 2.252 -0.140 -13.469 1.00 75.31 86 ILE A N 1
ATOM 700 C CA . ILE A 1 86 ? 1.952 0.575 -14.718 1.00 75.31 86 ILE A CA 1
ATOM 701 C C . ILE A 1 86 ? 1.430 -0.408 -15.768 1.00 75.31 86 ILE A C 1
ATOM 703 O O . ILE A 1 86 ? 1.555 -1.631 -15.650 1.00 75.31 86 ILE A O 1
ATOM 707 N N . ARG A 1 87 ? 0.847 0.129 -16.838 1.00 71.19 87 ARG A N 1
ATOM 708 C CA . ARG A 1 87 ? 0.377 -0.655 -17.987 1.00 71.19 87 ARG A CA 1
ATOM 709 C C . ARG A 1 87 ? 1.492 -0.848 -19.028 1.00 71.19 87 ARG A C 1
ATOM 711 O O . ARG A 1 87 ? 1.322 -0.414 -20.159 1.00 71.19 87 ARG A O 1
ATOM 718 N N . SER A 1 88 ? 2.628 -1.433 -18.638 1.00 62.59 88 SER A N 1
ATOM 719 C CA . SER A 1 88 ? 3.797 -1.613 -19.524 1.00 62.59 88 SER A CA 1
ATOM 720 C C . SER A 1 88 ? 4.554 -2.932 -19.279 1.00 62.59 88 SER A C 1
ATOM 722 O O . SER A 1 88 ? 4.200 -3.688 -18.368 1.00 62.59 88 SER A O 1
ATOM 724 N N . ASP A 1 89 ? 5.575 -3.189 -20.100 1.00 58.31 89 ASP A N 1
ATOM 725 C CA . ASP A 1 89 ? 6.416 -4.393 -20.121 1.00 58.31 89 ASP A CA 1
ATOM 726 C C . ASP A 1 89 ? 7.555 -4.366 -19.071 1.00 58.31 89 ASP A C 1
ATOM 728 O O . ASP A 1 89 ? 7.971 -3.304 -18.616 1.00 58.31 89 ASP A O 1
ATOM 732 N N . TYR A 1 90 ? 8.037 -5.568 -18.699 1.00 53.62 90 TYR A N 1
ATOM 733 C CA . TYR A 1 90 ? 9.109 -5.933 -17.740 1.00 53.62 90 TYR A CA 1
ATOM 734 C C . TYR A 1 90 ? 9.669 -4.806 -16.848 1.00 53.62 90 TYR A C 1
ATOM 736 O O . TYR A 1 90 ? 10.516 -4.004 -17.254 1.00 53.62 90 TYR A O 1
ATOM 744 N N . LEU A 1 91 ? 9.254 -4.822 -15.581 1.00 66.31 91 LEU A N 1
ATOM 745 C CA . LEU A 1 91 ? 9.585 -3.803 -14.593 1.00 66.31 91 LEU A CA 1
ATOM 746 C C . LEU A 1 91 ? 10.210 -4.439 -13.370 1.00 66.31 91 LEU A C 1
ATOM 748 O O . LEU A 1 91 ? 9.839 -5.534 -12.953 1.00 66.31 91 LEU A O 1
ATOM 752 N N . TYR A 1 92 ? 11.134 -3.704 -12.785 1.00 74.56 92 TYR A N 1
ATOM 753 C CA . TYR A 1 92 ? 11.773 -4.054 -11.542 1.00 74.56 92 TYR A CA 1
ATOM 754 C C . TYR A 1 92 ? 11.320 -3.071 -10.471 1.00 74.56 92 TYR A C 1
ATOM 756 O O . TYR A 1 92 ? 11.429 -1.858 -10.652 1.00 74.56 92 TYR A O 1
ATOM 764 N N . CYS A 1 93 ? 10.746 -3.585 -9.389 1.00 83.62 93 CYS A N 1
ATOM 765 C CA . CYS A 1 93 ? 10.044 -2.761 -8.418 1.00 83.62 93 CYS A CA 1
ATOM 766 C C . CYS A 1 93 ? 10.621 -2.925 -7.018 1.00 83.62 93 CYS A C 1
ATOM 768 O O . CYS A 1 93 ? 10.985 -4.030 -6.602 1.00 83.62 93 CYS A O 1
ATOM 770 N N . PHE A 1 94 ? 10.630 -1.816 -6.288 1.00 88.75 94 PHE A N 1
ATOM 771 C CA . PHE A 1 94 ? 11.051 -1.772 -4.900 1.00 88.75 94 PHE A CA 1
ATOM 772 C C . PHE A 1 94 ? 10.078 -0.962 -4.064 1.00 88.75 94 PHE A C 1
ATOM 774 O O . PHE A 1 94 ? 9.541 0.049 -4.524 1.00 88.75 94 PHE A O 1
ATOM 781 N N . TRP A 1 95 ? 9.935 -1.368 -2.811 1.00 91.38 95 TRP A N 1
ATOM 782 C CA . TRP A 1 95 ? 9.314 -0.565 -1.771 1.00 91.38 95 TRP A CA 1
ATOM 783 C C . TRP A 1 95 ? 10.357 -0.099 -0.769 1.00 91.38 95 TRP A C 1
ATOM 785 O O . TRP A 1 95 ? 11.225 -0.870 -0.372 1.00 91.38 95 TRP A O 1
ATOM 795 N N . GLU A 1 96 ? 10.262 1.159 -0.353 1.00 90.62 96 GLU A N 1
ATOM 796 C CA . GLU A 1 96 ? 11.109 1.744 0.683 1.00 90.62 96 GLU A CA 1
ATOM 797 C C . GLU A 1 96 ? 10.272 2.157 1.891 1.00 90.62 96 GLU A C 1
ATOM 799 O O . GLU A 1 96 ? 9.245 2.825 1.730 1.00 90.62 96 GLU A O 1
ATOM 804 N N . LYS A 1 97 ? 10.745 1.791 3.087 1.00 92.00 97 LYS A N 1
ATOM 805 C CA . LYS A 1 97 ? 10.159 2.169 4.378 1.00 92.00 97 LYS A CA 1
ATOM 806 C C . LYS A 1 97 ? 11.245 2.229 5.450 1.00 92.00 97 LYS A C 1
ATOM 808 O O . LYS A 1 97 ? 11.927 1.234 5.682 1.00 92.00 97 LYS A O 1
ATOM 813 N N . ASP A 1 98 ? 11.406 3.376 6.107 1.00 88.50 98 ASP A N 1
ATOM 814 C CA . ASP A 1 98 ? 12.366 3.576 7.209 1.00 88.50 98 ASP A CA 1
ATOM 815 C C . ASP A 1 98 ? 13.775 3.027 6.905 1.00 88.50 98 ASP A C 1
ATOM 817 O O . ASP A 1 98 ? 14.363 2.296 7.695 1.00 88.50 98 ASP A O 1
ATOM 821 N N . ALA A 1 99 ? 14.294 3.348 5.714 1.00 83.31 99 ALA A N 1
ATOM 822 C CA . ALA A 1 99 ? 15.567 2.869 5.152 1.00 83.31 99 ALA A CA 1
ATOM 823 C C . ALA A 1 99 ? 15.639 1.380 4.750 1.00 83.31 99 ALA A C 1
ATOM 825 O O . ALA A 1 99 ? 16.631 0.970 4.147 1.00 83.31 99 ALA A O 1
ATOM 826 N N . ASN A 1 100 ? 14.595 0.587 4.992 1.00 85.12 100 ASN A N 1
ATOM 827 C CA . ASN A 1 100 ? 14.486 -0.767 4.455 1.00 85.12 100 ASN A CA 1
ATOM 828 C C . ASN A 1 100 ? 14.046 -0.728 2.992 1.00 85.12 100 ASN A C 1
ATOM 830 O O . ASN A 1 100 ? 13.167 0.055 2.626 1.00 85.12 100 ASN A O 1
ATOM 834 N N . ILE A 1 101 ? 14.642 -1.600 2.178 1.00 88.12 101 ILE A N 1
ATOM 835 C CA . ILE A 1 101 ? 14.310 -1.779 0.764 1.00 88.12 101 ILE A CA 1
ATOM 836 C C . ILE A 1 101 ? 13.778 -3.197 0.579 1.00 88.12 101 ILE A C 1
ATOM 838 O O . ILE A 1 101 ? 14.468 -4.170 0.883 1.00 88.12 101 ILE A O 1
ATOM 842 N N . PHE A 1 102 ? 12.564 -3.304 0.050 1.00 88.06 102 PHE A N 1
ATOM 843 C CA . PHE A 1 102 ? 11.896 -4.566 -0.232 1.00 88.06 102 PHE A CA 1
ATOM 844 C C . PHE A 1 102 ? 11.801 -4.753 -1.738 1.00 88.06 102 PHE A C 1
ATOM 846 O O . PHE A 1 102 ? 11.116 -3.996 -2.430 1.00 88.06 102 PHE A O 1
ATOM 853 N N . MET A 1 103 ? 12.481 -5.773 -2.251 1.00 87.94 103 MET A N 1
ATOM 854 C CA . MET A 1 103 ? 12.319 -6.193 -3.637 1.00 87.94 103 MET A CA 1
ATOM 855 C C . MET A 1 103 ? 11.000 -6.944 -3.787 1.00 87.94 103 MET A C 1
ATOM 857 O O . MET A 1 103 ? 10.773 -7.952 -3.117 1.00 87.94 103 MET A O 1
ATOM 861 N N . THR A 1 104 ? 10.132 -6.481 -4.687 1.00 89.25 104 THR A N 1
ATOM 862 C CA . THR A 1 104 ? 8.804 -7.084 -4.879 1.00 89.25 104 THR A CA 1
ATOM 863 C C . THR A 1 104 ? 8.890 -8.577 -5.230 1.00 89.25 104 THR A C 1
ATOM 865 O O . THR A 1 104 ? 8.097 -9.376 -4.740 1.00 89.25 104 THR A O 1
ATOM 868 N N . GLU A 1 105 ? 9.882 -8.986 -6.025 1.00 85.00 105 GLU A N 1
ATOM 869 C CA . GLU A 1 105 ? 10.086 -10.397 -6.380 1.00 85.00 105 GLU A CA 1
ATOM 870 C C . GLU A 1 105 ? 10.408 -11.275 -5.157 1.00 85.00 105 GLU A C 1
ATOM 872 O O . GLU A 1 105 ? 9.912 -12.397 -5.051 1.00 85.00 105 GLU A O 1
ATOM 877 N N . ASP A 1 106 ? 11.185 -10.754 -4.210 1.00 83.25 106 ASP A N 1
ATOM 878 C CA . ASP A 1 106 ? 11.571 -11.475 -2.996 1.00 83.25 106 ASP A CA 1
ATOM 879 C C . ASP A 1 106 ? 10.404 -11.557 -2.003 1.00 83.25 106 ASP A C 1
ATOM 881 O O . ASP A 1 106 ? 10.199 -12.603 -1.382 1.00 83.25 106 ASP A O 1
ATOM 885 N N . VAL A 1 107 ? 9.564 -10.513 -1.933 1.00 90.62 107 VAL A N 1
ATOM 886 C CA . VAL A 1 107 ? 8.264 -10.570 -1.237 1.00 90.62 107 VAL A CA 1
ATOM 887 C C . VAL A 1 107 ? 7.411 -11.700 -1.814 1.00 90.62 107 VAL A C 1
ATOM 889 O O . VAL A 1 107 ? 6.868 -12.516 -1.074 1.00 90.62 107 VAL A O 1
ATOM 892 N N . TYR A 1 108 ? 7.330 -11.814 -3.141 1.00 89.50 108 TYR A N 1
ATOM 893 C CA . TYR A 1 108 ? 6.504 -12.838 -3.791 1.00 89.50 108 TYR A CA 1
ATOM 894 C C . TYR A 1 108 ? 7.054 -14.257 -3.612 1.00 89.50 108 TYR A C 1
ATOM 896 O O . TYR A 1 108 ? 6.292 -15.221 -3.677 1.00 89.50 108 TYR A O 1
ATOM 904 N N . LYS A 1 109 ? 8.361 -14.388 -3.367 1.00 89.25 109 LYS A N 1
ATOM 905 C CA . LYS A 1 109 ? 9.025 -15.647 -2.997 1.00 89.25 109 LYS A CA 1
ATOM 906 C C . LYS A 1 109 ? 8.962 -15.940 -1.492 1.00 89.25 109 LYS A C 1
ATOM 908 O O . LYS A 1 109 ? 9.504 -16.957 -1.066 1.00 89.25 109 LYS A O 1
ATOM 913 N N . GLY A 1 110 ? 8.317 -15.082 -0.698 1.00 90.62 110 GLY A N 1
ATOM 914 C CA . GLY A 1 110 ? 8.160 -15.257 0.746 1.00 90.62 110 GLY A CA 1
ATOM 915 C C . GLY A 1 110 ? 9.447 -15.041 1.544 1.00 90.62 110 GLY A C 1
ATOM 916 O O . GLY A 1 110 ? 9.587 -15.604 2.626 1.00 90.62 110 GLY A O 1
ATOM 917 N N . MET A 1 111 ? 10.404 -14.260 1.027 1.00 91.62 111 MET A N 1
ATOM 918 C CA . MET A 1 111 ? 11.653 -13.974 1.748 1.00 91.62 111 MET A CA 1
ATOM 919 C C . MET A 1 111 ? 11.462 -13.017 2.931 1.00 91.62 111 MET A C 1
ATOM 921 O O . MET A 1 111 ? 12.257 -13.041 3.869 1.00 91.62 111 MET A O 1
ATOM 925 N N . TYR A 1 112 ? 10.421 -12.182 2.898 1.00 91.62 112 TYR A N 1
ATOM 926 C CA . TYR A 1 112 ? 10.109 -11.229 3.960 1.00 91.62 112 TYR A CA 1
ATOM 927 C C . TYR A 1 112 ? 8.878 -11.691 4.738 1.00 91.62 112 TYR A C 1
ATOM 929 O O . TYR A 1 112 ? 7.788 -11.805 4.185 1.00 91.62 112 TYR A O 1
ATOM 937 N N . SER A 1 113 ? 9.053 -11.952 6.033 1.00 93.75 113 SER A N 1
ATOM 938 C CA . SER A 1 113 ? 7.954 -12.361 6.910 1.00 93.75 113 SER A CA 1
ATOM 939 C C . SER A 1 113 ? 6.920 -11.242 7.058 1.00 93.75 113 SER A C 1
ATOM 941 O O . SER A 1 113 ? 7.287 -10.098 7.308 1.00 93.75 113 SER A O 1
ATOM 943 N N . GLY A 1 114 ? 5.633 -11.586 6.959 1.00 93.88 114 GLY A N 1
ATOM 944 C CA . GLY A 1 114 ? 4.518 -10.641 7.095 1.00 93.88 114 GLY A CA 1
ATOM 945 C C . GLY A 1 114 ? 4.220 -9.815 5.842 1.00 93.88 114 GLY A C 1
ATOM 946 O O . GLY A 1 114 ? 3.305 -8.990 5.877 1.00 93.88 114 GLY A O 1
ATOM 947 N N . LEU A 1 115 ? 4.961 -10.037 4.750 1.00 96.50 115 LEU A N 1
ATOM 948 C CA . LEU A 1 115 ? 4.694 -9.442 3.447 1.00 96.50 115 LEU A CA 1
ATOM 949 C C . LEU A 1 115 ? 4.365 -10.522 2.417 1.00 96.50 115 LEU A C 1
ATOM 951 O O . LEU A 1 115 ? 5.014 -11.567 2.363 1.00 96.50 115 LEU A O 1
ATOM 955 N N . SER A 1 116 ? 3.403 -10.238 1.541 1.00 96.44 116 SER A N 1
ATOM 956 C CA . SER A 1 116 ? 2.972 -11.184 0.513 1.00 96.44 116 SER A CA 1
ATOM 957 C C . SER A 1 116 ? 2.589 -10.523 -0.815 1.00 96.44 116 SER A C 1
ATOM 959 O O . SER A 1 116 ? 2.615 -9.298 -0.989 1.00 96.44 116 SER A O 1
ATOM 961 N N . ARG A 1 117 ? 2.294 -11.368 -1.810 1.00 94.44 117 ARG A N 1
ATOM 962 C CA . ARG A 1 117 ? 1.859 -10.951 -3.146 1.00 94.44 117 ARG A CA 1
ATOM 963 C C . ARG A 1 117 ? 0.368 -10.562 -3.136 1.00 94.44 117 ARG A C 1
ATOM 965 O O . ARG A 1 117 ? -0.430 -11.320 -2.589 1.00 94.44 117 ARG A O 1
ATOM 972 N N . PRO A 1 118 ? -0.039 -9.467 -3.810 1.00 93.00 118 PRO A N 1
ATOM 973 C CA . PRO A 1 118 ? -1.451 -9.140 -4.007 1.00 93.00 118 PRO A CA 1
ATOM 974 C C . PRO A 1 118 ? -2.214 -10.207 -4.797 1.00 93.00 118 PRO A C 1
ATOM 976 O O . PRO A 1 118 ? -1.692 -10.777 -5.760 1.00 93.00 118 PRO A O 1
ATOM 979 N N . ASP A 1 119 ? -3.489 -10.402 -4.455 1.00 90.50 119 ASP A N 1
ATOM 980 C CA . ASP A 1 119 ? -4.376 -11.356 -5.136 1.00 90.50 119 ASP A CA 1
ATOM 981 C C . ASP A 1 119 ? -4.637 -10.943 -6.599 1.00 90.50 119 ASP A C 1
ATOM 983 O O . ASP A 1 119 ? -4.791 -11.785 -7.487 1.00 90.50 119 ASP A O 1
ATOM 987 N N . LYS A 1 120 ? -4.648 -9.632 -6.878 1.00 85.50 120 LYS A N 1
ATOM 988 C CA . LYS A 1 120 ? -4.823 -9.062 -8.221 1.00 85.50 120 LYS A CA 1
ATOM 989 C C . LYS A 1 120 ? -3.569 -8.304 -8.646 1.00 85.50 120 LYS A C 1
ATOM 991 O O . LYS A 1 120 ? -3.293 -7.217 -8.153 1.00 85.50 120 LYS A O 1
ATOM 996 N N . THR A 1 121 ? -2.846 -8.837 -9.632 1.00 79.75 121 THR A N 1
ATOM 997 C CA . THR A 1 121 ? -1.618 -8.205 -10.159 1.00 79.75 121 THR A CA 1
ATOM 998 C C . THR A 1 121 ? -1.798 -7.483 -11.490 1.00 79.75 121 THR A C 1
ATOM 1000 O O . THR A 1 121 ? -0.847 -6.903 -12.012 1.00 79.75 121 THR A O 1
ATOM 1003 N N . THR A 1 122 ? -2.993 -7.501 -12.080 1.00 79.56 122 THR A N 1
ATOM 1004 C CA . THR A 1 122 ? -3.276 -6.762 -13.319 1.00 79.56 122 THR A CA 1
ATOM 1005 C C . THR A 1 122 ? -3.064 -5.272 -13.089 1.00 79.56 122 THR A C 1
ATOM 1007 O O . THR A 1 122 ? -3.829 -4.646 -12.359 1.00 79.56 122 THR A O 1
ATOM 1010 N N . HIS A 1 123 ? -2.018 -4.720 -13.708 1.00 76.00 123 HIS A N 1
ATOM 1011 C CA . HIS A 1 123 ? -1.574 -3.336 -13.524 1.00 76.00 123 HIS A CA 1
ATOM 1012 C C . HIS A 1 123 ? -1.118 -2.961 -12.098 1.00 76.00 123 HIS A C 1
ATOM 1014 O O . HIS A 1 123 ? -0.927 -1.783 -11.803 1.00 76.00 123 HIS A O 1
ATOM 1020 N N . ASN A 1 124 ? -0.936 -3.968 -11.241 1.00 84.75 124 ASN A N 1
ATOM 1021 C CA . ASN A 1 124 ? -0.442 -3.877 -9.868 1.00 84.75 124 ASN A CA 1
ATOM 1022 C C . ASN A 1 124 ? 0.777 -4.800 -9.690 1.00 84.75 124 ASN A C 1
ATOM 1024 O O . ASN A 1 124 ? 0.904 -5.537 -8.716 1.00 84.75 124 ASN A O 1
ATOM 1028 N N . GLN A 1 125 ? 1.636 -4.850 -10.706 1.00 83.81 125 GLN A N 1
ATOM 1029 C CA . GLN A 1 125 ? 2.754 -5.792 -10.784 1.00 83.81 125 GLN A CA 1
ATOM 1030 C C . GLN A 1 125 ? 3.845 -5.496 -9.745 1.00 83.81 125 GLN A C 1
ATOM 1032 O O . GLN A 1 125 ? 4.660 -6.367 -9.465 1.00 83.81 125 GLN A O 1
ATOM 1037 N N . CYS A 1 126 ? 3.861 -4.279 -9.194 1.00 88.56 126 CYS A N 1
ATOM 1038 C CA . CYS A 1 126 ? 4.771 -3.853 -8.137 1.00 88.56 126 CYS A CA 1
ATOM 1039 C C . CYS A 1 126 ? 4.107 -3.849 -6.753 1.00 88.56 126 CYS A C 1
ATOM 1041 O O . CYS A 1 126 ? 4.761 -3.491 -5.775 1.00 88.56 126 CYS A O 1
ATOM 1043 N N . GLY A 1 127 ? 2.815 -4.174 -6.653 1.00 91.62 127 GLY A N 1
ATOM 1044 C CA . GLY A 1 127 ? 2.079 -4.101 -5.398 1.00 91.62 127 GLY A CA 1
ATOM 1045 C C . GLY A 1 127 ? 2.585 -5.109 -4.377 1.00 91.62 127 GLY A C 1
ATOM 1046 O O . GLY A 1 127 ? 3.071 -6.183 -4.734 1.00 91.62 127 GLY A O 1
ATOM 1047 N N . ILE A 1 128 ? 2.448 -4.772 -3.102 1.00 94.50 128 ILE A N 1
ATOM 1048 C CA . ILE A 1 128 ? 2.752 -5.671 -1.986 1.00 94.50 128 ILE A CA 1
ATOM 1049 C C . ILE A 1 128 ? 1.588 -5.675 -1.007 1.00 94.50 128 ILE A C 1
ATOM 1051 O O . ILE A 1 128 ? 0.774 -4.751 -0.975 1.00 94.50 128 ILE A O 1
ATOM 1055 N N . VAL A 1 129 ? 1.520 -6.728 -0.210 1.00 95.94 129 VAL A N 1
ATOM 1056 C CA . VAL A 1 129 ? 0.541 -6.875 0.858 1.00 95.94 129 VAL A CA 1
ATOM 1057 C C . VAL A 1 129 ? 1.269 -6.941 2.187 1.00 95.94 129 VAL A C 1
ATOM 1059 O O . VAL A 1 129 ? 2.248 -7.673 2.298 1.00 95.94 129 VAL A O 1
ATOM 1062 N N . VAL A 1 130 ? 0.768 -6.217 3.186 1.00 96.06 130 VAL A N 1
ATOM 1063 C CA . VAL A 1 130 ? 1.102 -6.463 4.594 1.00 96.06 130 VAL A CA 1
ATOM 1064 C C . VAL A 1 130 ? 0.046 -7.413 5.143 1.00 96.06 130 VAL A C 1
ATOM 1066 O O . VAL A 1 130 ? -1.144 -7.094 5.130 1.00 96.06 130 VAL A O 1
ATOM 1069 N N . ASP A 1 131 ? 0.465 -8.596 5.584 1.00 95.75 131 ASP A N 1
ATOM 1070 C CA . ASP A 1 131 ? -0.458 -9.676 5.950 1.00 95.75 131 ASP A CA 1
ATOM 1071 C C . ASP A 1 131 ? -1.269 -9.346 7.207 1.00 95.75 131 ASP A C 1
ATOM 1073 O O . ASP A 1 131 ? -2.447 -9.698 7.300 1.00 95.75 131 ASP A O 1
ATOM 1077 N N . LYS A 1 132 ? -0.626 -8.682 8.175 1.00 94.50 132 LYS A N 1
ATOM 1078 C CA . LYS A 1 132 ? -1.216 -8.242 9.444 1.00 94.50 132 LYS A CA 1
ATOM 1079 C C . LYS A 1 132 ? -0.579 -6.929 9.879 1.00 94.50 132 LYS A C 1
ATOM 1081 O O . LYS A 1 132 ? 0.574 -6.926 10.293 1.00 94.50 132 LYS A O 1
ATOM 1086 N N . ALA A 1 133 ? -1.342 -5.843 9.819 1.00 93.00 133 ALA A N 1
ATOM 1087 C CA . ALA A 1 133 ? -0.875 -4.513 10.183 1.00 93.00 133 ALA A CA 1
ATOM 1088 C C . ALA A 1 133 ? -0.446 -4.417 11.655 1.00 93.00 133 ALA A C 1
ATOM 1090 O O . ALA A 1 133 ? -1.185 -4.808 12.564 1.00 93.00 133 ALA A O 1
ATOM 1091 N N . THR A 1 134 ? 0.711 -3.814 11.895 1.00 91.88 134 THR A N 1
ATOM 1092 C CA . THR A 1 134 ? 1.257 -3.512 13.220 1.00 91.88 134 THR A CA 1
ATOM 1093 C C . THR A 1 134 ? 1.600 -2.029 13.343 1.00 91.88 134 THR A C 1
ATOM 1095 O O . THR A 1 134 ? 1.692 -1.304 12.356 1.00 91.88 134 THR A O 1
ATOM 1098 N N . ILE A 1 135 ? 1.826 -1.557 14.571 1.00 89.19 135 ILE A N 1
ATOM 1099 C CA . ILE A 1 135 ? 2.276 -0.175 14.818 1.00 89.19 135 ILE A CA 1
ATOM 1100 C C . ILE A 1 135 ? 3.624 0.091 14.130 1.00 89.19 135 ILE A C 1
ATOM 1102 O O . ILE A 1 135 ? 3.908 1.225 13.760 1.00 89.19 135 ILE A O 1
ATOM 1106 N N . GLU A 1 136 ? 4.446 -0.937 13.924 1.00 91.12 136 GLU A N 1
ATOM 1107 C CA . GLU A 1 136 ? 5.716 -0.804 13.214 1.00 91.12 136 GLU A CA 1
ATOM 1108 C C . GLU A 1 136 ? 5.513 -0.525 11.727 1.00 91.12 136 GLU A C 1
ATOM 1110 O O . GLU A 1 136 ? 6.362 0.126 11.137 1.00 91.12 136 GLU A O 1
ATOM 1115 N N . ASP A 1 137 ? 4.388 -0.922 11.125 1.00 92.50 137 ASP A N 1
ATOM 1116 C CA . ASP A 1 137 ? 4.117 -0.705 9.700 1.00 92.50 137 ASP A CA 1
ATOM 1117 C C . ASP A 1 137 ? 3.768 0.750 9.360 1.00 92.50 137 ASP A C 1
ATOM 1119 O O . ASP A 1 137 ? 3.815 1.136 8.190 1.00 92.50 137 ASP A O 1
ATOM 1123 N N . GLN A 1 138 ? 3.460 1.574 10.367 1.00 92.31 138 GLN A N 1
ATOM 1124 C CA . GLN A 1 138 ? 3.122 2.983 10.180 1.00 92.31 138 GLN A CA 1
ATOM 1125 C C . GLN A 1 138 ? 4.245 3.763 9.478 1.00 92.31 138 GLN A C 1
ATOM 1127 O O . GLN A 1 138 ? 5.428 3.436 9.593 1.00 92.31 138 GLN A O 1
ATOM 1132 N N . GLY A 1 139 ? 3.869 4.844 8.796 1.00 91.12 139 GLY A N 1
ATOM 1133 C CA . GLY A 1 139 ? 4.807 5.780 8.185 1.00 91.12 139 GLY A CA 1
ATOM 1134 C C . GLY A 1 139 ? 4.692 5.847 6.668 1.00 91.12 139 GLY A C 1
ATOM 1135 O O . GLY A 1 139 ? 3.653 5.550 6.077 1.00 91.12 139 GLY A O 1
ATOM 1136 N N . ILE A 1 140 ? 5.761 6.317 6.030 1.00 91.25 140 ILE A N 1
ATOM 1137 C CA . ILE A 1 140 ? 5.773 6.581 4.592 1.00 91.25 140 ILE A CA 1
ATOM 1138 C C . ILE A 1 140 ? 6.307 5.354 3.865 1.00 91.25 140 ILE A C 1
ATOM 1140 O O . ILE A 1 140 ? 7.469 4.986 4.026 1.00 91.25 140 ILE A O 1
ATOM 1144 N N . TRP A 1 141 ? 5.476 4.793 2.995 1.00 93.56 141 TRP A N 1
ATOM 1145 C CA . TRP A 1 141 ? 5.869 3.748 2.062 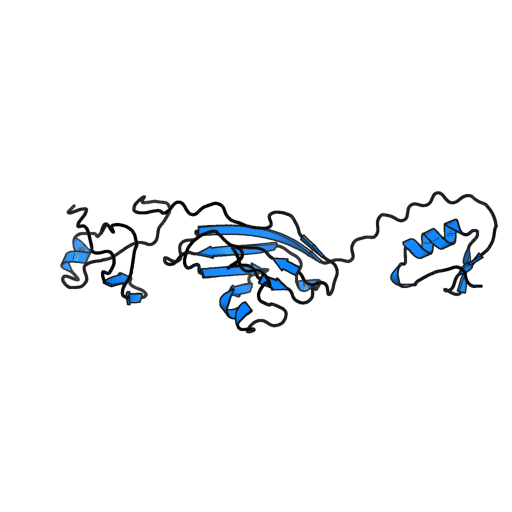1.00 93.56 141 TRP A CA 1
ATOM 1146 C C . TRP A 1 141 ? 6.040 4.351 0.675 1.00 93.56 141 TRP A C 1
ATOM 1148 O O . TRP A 1 141 ? 5.144 5.026 0.164 1.00 93.56 141 TRP A O 1
ATOM 1158 N N . THR A 1 142 ? 7.191 4.118 0.053 1.00 90.12 142 THR A N 1
ATOM 1159 C CA . THR A 1 142 ? 7.476 4.624 -1.294 1.00 90.12 142 THR A CA 1
ATOM 1160 C C . THR A 1 142 ? 7.665 3.467 -2.252 1.00 90.12 142 THR A C 1
ATOM 1162 O O . THR A 1 142 ? 8.598 2.688 -2.090 1.00 90.12 142 THR A O 1
ATOM 1165 N N . CYS A 1 143 ? 6.821 3.381 -3.276 1.00 89.19 143 CYS A N 1
ATOM 1166 C CA . CYS A 1 143 ? 7.050 2.463 -4.381 1.00 89.19 143 CYS A CA 1
ATOM 1167 C C . CYS A 1 143 ? 7.915 3.138 -5.443 1.00 89.19 143 CYS A C 1
ATOM 1169 O O . CYS A 1 143 ? 7.607 4.252 -5.874 1.00 89.19 143 CYS A O 1
ATOM 1171 N N . LYS A 1 144 ? 8.953 2.441 -5.901 1.00 84.94 144 LYS A N 1
ATOM 1172 C CA . LYS A 1 144 ? 9.794 2.829 -7.032 1.00 84.94 144 LYS A CA 1
ATOM 1173 C C . LYS A 1 144 ? 9.716 1.759 -8.107 1.00 84.94 144 LYS A C 1
ATOM 1175 O O . LYS A 1 144 ? 9.994 0.588 -7.858 1.00 84.94 144 LYS A O 1
ATOM 1180 N N . ILE A 1 145 ? 9.352 2.181 -9.310 1.00 78.38 145 ILE A N 1
ATOM 1181 C CA . ILE A 1 145 ? 9.263 1.331 -10.491 1.00 78.38 145 ILE A CA 1
ATOM 1182 C C . ILE A 1 145 ? 10.426 1.684 -11.402 1.00 78.38 145 ILE A C 1
ATOM 1184 O O . ILE A 1 145 ? 10.573 2.834 -11.821 1.00 78.38 145 ILE A O 1
ATOM 1188 N N . HIS A 1 146 ? 11.234 0.687 -11.720 1.00 72.44 146 HIS A N 1
ATOM 1189 C CA . HIS A 1 146 ? 12.321 0.773 -12.674 1.00 72.44 146 HIS A CA 1
ATOM 1190 C C . HIS A 1 146 ? 11.970 -0.053 -13.909 1.00 72.44 146 HIS A C 1
ATOM 1192 O O . HIS A 1 146 ? 11.319 -1.092 -13.810 1.00 72.44 146 HIS A O 1
ATOM 1198 N N . ASN A 1 147 ? 12.405 0.394 -15.080 1.00 66.50 147 ASN A N 1
ATOM 1199 C CA . ASN A 1 147 ? 12.301 -0.400 -16.303 1.00 66.50 147 ASN A CA 1
ATOM 1200 C C . ASN A 1 147 ? 13.554 -1.270 -16.510 1.00 66.50 147 ASN A C 1
ATOM 1202 O O . ASN A 1 147 ? 14.494 -1.234 -15.712 1.00 66.50 147 ASN A O 1
ATOM 1206 N N . GLN A 1 148 ? 13.581 -2.028 -17.612 1.00 54.12 148 GLN A N 1
ATOM 1207 C CA . GLN A 1 148 ? 14.692 -2.905 -18.023 1.00 54.12 148 GLN A CA 1
ATOM 1208 C C . GLN A 1 148 ? 16.079 -2.235 -18.025 1.00 54.12 148 GLN A C 1
ATOM 1210 O O . GLN A 1 148 ? 17.093 -2.926 -17.971 1.00 54.12 148 GLN A O 1
ATOM 1215 N N . ALA A 1 149 ? 16.134 -0.904 -18.064 1.00 49.31 149 ALA A N 1
ATOM 1216 C CA . ALA A 1 149 ? 17.362 -0.127 -18.110 1.00 49.31 149 ALA A CA 1
ATOM 1217 C C . ALA A 1 149 ? 17.731 0.474 -16.730 1.00 49.31 149 ALA A C 1
ATOM 1219 O O . ALA A 1 149 ? 18.612 1.319 -16.626 1.00 49.31 149 ALA A O 1
ATOM 1220 N N . THR A 1 150 ? 17.075 0.047 -15.642 1.00 52.59 150 THR A N 1
ATOM 1221 C CA . THR A 1 150 ? 17.206 0.578 -14.263 1.00 52.59 150 THR A CA 1
ATOM 1222 C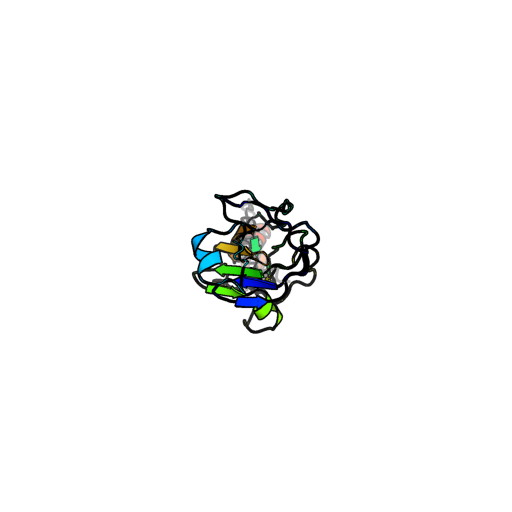 C . THR A 1 150 ? 16.808 2.048 -14.092 1.00 52.59 150 THR A C 1
ATOM 1224 O O . THR A 1 150 ? 17.002 2.630 -13.024 1.00 52.59 150 THR A O 1
ATOM 1227 N N . VAL A 1 151 ? 16.179 2.647 -15.103 1.00 57.25 151 VAL A N 1
ATOM 1228 C CA . VAL A 1 151 ? 15.692 4.028 -15.053 1.00 57.25 151 VAL A CA 1
ATOM 1229 C C . VAL A 1 151 ? 14.460 4.082 -14.178 1.00 57.25 151 VAL A C 1
ATOM 1231 O O . VAL A 1 151 ? 13.505 3.334 -14.411 1.00 57.25 151 VAL A O 1
ATOM 1234 N N . LEU A 1 152 ? 14.460 4.999 -13.210 1.00 63.56 152 LEU A N 1
ATOM 1235 C CA . LEU A 1 152 ? 13.273 5.300 -12.426 1.00 63.56 152 LEU A CA 1
ATOM 1236 C C . LEU A 1 152 ? 12.159 5.771 -13.371 1.00 63.56 152 LEU A C 1
ATOM 1238 O O . LEU A 1 152 ? 12.184 6.881 -13.893 1.00 63.56 152 LEU A O 1
ATOM 1242 N N . THR A 1 153 ? 11.199 4.886 -13.590 1.00 61.59 153 THR A N 1
ATOM 1243 C CA . THR A 1 153 ? 10.030 5.082 -14.451 1.00 61.59 153 THR A CA 1
ATOM 1244 C C . THR A 1 153 ? 8.905 5.759 -13.684 1.00 61.59 153 THR A C 1
ATOM 1246 O O . THR A 1 153 ? 8.108 6.506 -14.242 1.00 61.59 153 THR A O 1
ATOM 1249 N N . GLY A 1 154 ? 8.855 5.528 -12.376 1.00 69.00 154 GLY A N 1
ATOM 1250 C CA . GLY A 1 154 ? 7.858 6.138 -11.530 1.00 69.00 154 GLY A CA 1
ATOM 1251 C C . GLY A 1 154 ? 8.151 5.946 -10.060 1.00 69.00 154 GLY A C 1
ATOM 1252 O O . GLY A 1 154 ? 8.719 4.935 -9.655 1.00 69.00 154 GLY A O 1
ATOM 1253 N N . SER A 1 155 ? 7.759 6.933 -9.266 1.00 78.94 155 SER A N 1
ATOM 1254 C CA . SER A 1 155 ? 7.818 6.858 -7.815 1.00 78.94 155 SER A CA 1
ATOM 1255 C C . SER A 1 155 ? 6.551 7.446 -7.234 1.00 78.94 155 SER A C 1
ATOM 1257 O O . SER A 1 155 ? 6.075 8.486 -7.705 1.00 78.94 155 SER A O 1
ATOM 1259 N N . LYS A 1 156 ? 6.000 6.795 -6.213 1.00 77.19 156 LYS A N 1
ATOM 1260 C CA . LYS A 1 156 ? 4.908 7.384 -5.452 1.00 77.19 156 LYS A CA 1
ATOM 1261 C C . LYS A 1 156 ? 4.906 6.926 -4.005 1.00 77.19 156 LYS A C 1
ATOM 1263 O O . LYS A 1 156 ? 5.274 5.798 -3.689 1.00 77.19 156 LYS A O 1
ATOM 1268 N N . LYS A 1 157 ? 4.508 7.859 -3.143 1.00 85.25 157 LYS A N 1
ATOM 1269 C CA . LYS A 1 157 ? 4.439 7.694 -1.695 1.00 85.25 157 LYS A CA 1
ATOM 1270 C C . LYS A 1 157 ? 2.996 7.485 -1.249 1.00 85.25 157 LYS A C 1
ATOM 1272 O O . LYS A 1 157 ? 2.100 8.136 -1.788 1.00 85.25 157 LYS A O 1
ATOM 1277 N N . VAL A 1 158 ? 2.809 6.636 -0.250 1.00 88.75 158 VAL A N 1
ATOM 1278 C CA . VAL A 1 158 ? 1.562 6.450 0.494 1.00 88.75 158 VAL A CA 1
ATOM 1279 C C . VAL A 1 158 ? 1.873 6.565 1.982 1.00 88.75 158 VAL A C 1
ATOM 1281 O O . VAL A 1 158 ? 2.894 6.053 2.445 1.00 88.75 158 VAL A O 1
ATOM 1284 N N . ILE A 1 159 ? 1.034 7.291 2.718 1.00 89.19 159 ILE A N 1
ATOM 1285 C CA . ILE A 1 159 ? 1.141 7.384 4.173 1.00 89.19 159 ILE A CA 1
ATOM 1286 C C . ILE A 1 159 ? 0.253 6.292 4.755 1.00 89.19 159 ILE A C 1
ATOM 1288 O O . ILE A 1 159 ? -0.949 6.261 4.493 1.00 89.19 159 ILE A O 1
ATOM 1292 N N . LEU A 1 160 ? 0.856 5.390 5.523 1.00 90.38 160 LEU A N 1
ATOM 1293 C CA . LEU A 1 160 ? 0.154 4.340 6.237 1.00 90.38 160 LEU A CA 1
ATOM 1294 C C . LEU A 1 160 ? 0.005 4.734 7.705 1.00 90.38 160 LEU A C 1
ATOM 1296 O O . LEU A 1 160 ? 0.993 4.919 8.417 1.00 90.38 160 LEU A O 1
ATOM 1300 N N . THR A 1 161 ? -1.241 4.822 8.155 1.00 90.25 161 THR A N 1
ATOM 1301 C CA . THR A 1 161 ? -1.586 5.023 9.559 1.00 90.25 161 THR A CA 1
ATOM 1302 C C . THR A 1 161 ? -2.187 3.734 10.099 1.00 90.25 161 THR A C 1
ATOM 1304 O O . THR A 1 161 ? -3.273 3.327 9.683 1.00 90.25 161 THR A O 1
ATOM 1307 N N . VAL A 1 162 ? -1.478 3.100 11.033 1.00 87.69 162 VAL A N 1
ATOM 1308 C CA . VAL A 1 162 ? -1.976 1.919 11.742 1.00 87.69 162 VAL A CA 1
ATOM 1309 C C . VAL A 1 162 ? -2.448 2.346 13.117 1.00 87.69 162 VAL A C 1
ATOM 1311 O O . VAL A 1 162 ? -1.684 2.855 13.934 1.00 87.69 162 VAL A O 1
ATOM 1314 N N . GLY A 1 163 ? -3.727 2.138 13.375 1.00 79.44 163 GLY A N 1
ATOM 1315 C CA . GLY A 1 163 ? -4.342 2.491 14.639 1.00 79.44 163 GLY A CA 1
ATOM 1316 C C . GLY A 1 163 ? -5.728 1.893 14.708 1.00 79.44 163 GLY A C 1
ATOM 1317 O O . GLY A 1 163 ? -6.295 1.493 13.699 1.00 79.44 163 GLY A O 1
ATOM 1318 N N . ARG A 1 164 ? -6.300 1.830 15.906 1.00 65.19 164 ARG A N 1
ATOM 1319 C CA . ARG A 1 164 ? -7.740 1.601 15.995 1.00 65.19 164 ARG A CA 1
ATOM 1320 C C . ARG A 1 164 ? -8.396 2.813 15.351 1.00 65.19 164 ARG A C 1
ATOM 1322 O O . ARG A 1 164 ? -8.041 3.931 15.731 1.00 65.19 164 ARG A O 1
ATOM 1329 N N . ILE A 1 165 ? -9.299 2.609 14.388 1.00 59.25 165 ILE A N 1
ATOM 1330 C CA . ILE A 1 165 ? -10.239 3.659 13.985 1.00 59.25 165 ILE A CA 1
ATOM 1331 C C . ILE A 1 165 ? -10.746 4.246 15.297 1.00 59.25 165 ILE A C 1
ATOM 1333 O O . ILE A 1 165 ? -11.347 3.528 16.100 1.00 59.25 165 ILE A O 1
ATOM 1337 N N . ALA A 1 166 ? -10.410 5.510 15.567 1.00 58.84 166 ALA A N 1
ATOM 1338 C CA . ALA A 1 166 ? -11.030 6.213 16.667 1.00 58.84 166 ALA A CA 1
ATOM 1339 C C . ALA A 1 166 ? -12.518 6.137 16.350 1.00 58.84 166 ALA A C 1
ATOM 1341 O O . ALA A 1 166 ? -12.950 6.668 15.321 1.00 58.84 166 ALA A O 1
ATOM 1342 N N . ALA A 1 167 ? -13.265 5.374 17.155 1.00 59.09 167 ALA A N 1
ATOM 1343 C CA . ALA A 1 167 ? -14.709 5.352 17.046 1.00 59.09 167 ALA A CA 1
ATOM 1344 C C . ALA A 1 167 ? -15.165 6.816 16.956 1.00 59.09 167 ALA A C 1
ATOM 1346 O O . ALA A 1 167 ? -14.550 7.669 17.617 1.00 59.09 167 ALA A O 1
ATOM 1347 N N . PRO A 1 168 ? -16.154 7.143 16.100 1.00 64.69 168 PRO A N 1
ATOM 1348 C CA . PRO A 1 168 ? -16.689 8.496 16.067 1.00 64.69 168 PRO A CA 1
ATOM 1349 C C . PRO A 1 168 ? -16.915 8.953 17.512 1.00 64.69 168 PRO A C 1
ATOM 1351 O O . PRO A 1 168 ? -17.365 8.134 18.320 1.00 64.69 168 PRO A O 1
ATOM 1354 N N . PRO A 1 169 ? -16.524 10.192 17.865 1.00 69.88 169 PRO A N 1
ATOM 1355 C CA . PRO A 1 169 ? -16.572 10.642 19.246 1.0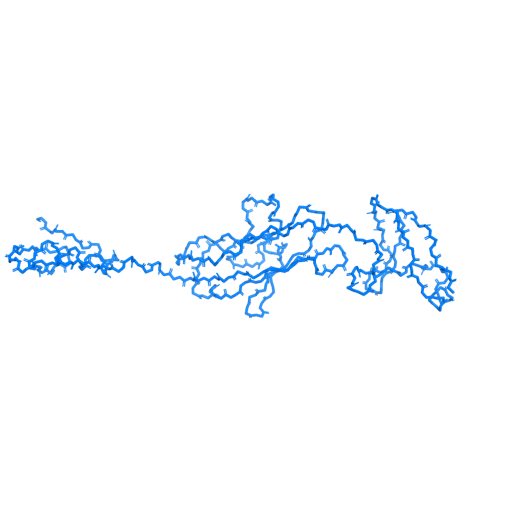0 69.88 169 PRO A CA 1
ATOM 1356 C C . PRO A 1 169 ? -17.954 10.339 19.815 1.00 69.88 169 PRO A C 1
ATOM 1358 O O . PRO A 1 169 ? -18.969 10.700 19.216 1.00 69.88 169 PRO A O 1
ATOM 1361 N N . CYS A 1 170 ? -17.968 9.619 20.934 1.00 80.00 170 CYS A N 1
ATOM 1362 C CA . CYS A 1 170 ? -19.180 9.186 21.608 1.00 80.00 170 CYS A CA 1
ATOM 1363 C C . CYS A 1 170 ? -19.862 10.405 22.215 1.00 80.00 170 CYS A C 1
ATOM 1365 O O . CYS A 1 170 ? -19.634 10.755 23.367 1.00 80.00 170 CYS A O 1
ATOM 1367 N N . TYR A 1 171 ? -20.649 11.103 21.402 1.00 78.62 171 TYR A N 1
ATOM 1368 C CA . TYR A 1 171 ? -21.379 12.280 21.831 1.00 78.62 171 TYR A CA 1
ATOM 1369 C C . TYR A 1 171 ? -22.840 11.920 22.058 1.00 78.62 171 TYR A C 1
ATOM 1371 O O . TYR A 1 171 ? -23.617 11.786 21.113 1.00 78.62 171 TYR A O 1
ATOM 1379 N N . TYR A 1 172 ? -23.200 11.777 23.329 1.00 82.00 172 TYR A N 1
ATOM 1380 C CA . TYR A 1 172 ? -24.581 11.643 23.764 1.00 82.00 172 TYR A CA 1
ATOM 1381 C C . TYR A 1 172 ? -24.919 12.811 24.692 1.00 82.00 172 TYR A C 1
ATOM 1383 O O . TYR A 1 172 ? -24.302 12.978 25.744 1.00 82.00 172 TYR A O 1
ATOM 1391 N N . GLU A 1 173 ? -25.915 13.615 24.325 1.00 86.00 173 GLU A N 1
ATOM 1392 C CA . GLU A 1 173 ? -26.545 14.554 25.256 1.00 86.00 173 GLU A CA 1
ATOM 1393 C C . GLU A 1 173 ? -27.527 13.773 26.137 1.00 86.00 173 GLU A C 1
ATOM 1395 O O . GLU A 1 173 ? -28.700 13.609 25.801 1.00 86.00 173 GLU A O 1
ATOM 1400 N N . CYS A 1 174 ? -27.03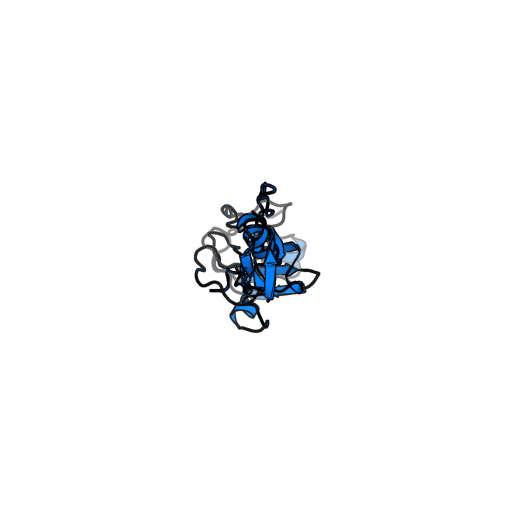5 13.226 27.248 1.00 90.12 174 CYS A N 1
ATOM 1401 C CA . CYS A 1 174 ? -27.882 12.494 28.185 1.00 90.12 174 CYS A CA 1
ATOM 1402 C C . CYS A 1 174 ? -28.613 13.449 29.136 1.00 90.12 174 CYS A C 1
ATOM 1404 O O . CYS A 1 174 ? -28.004 14.328 29.749 1.00 90.12 174 CYS A O 1
ATOM 1406 N N . GLY A 1 175 ? -29.924 13.248 29.283 1.00 87.94 175 GLY A N 1
ATOM 1407 C CA . GLY A 1 175 ? -30.731 13.923 30.298 1.00 87.94 175 GLY A CA 1
ATOM 1408 C C . GLY A 1 175 ? -30.353 13.503 31.724 1.00 87.94 175 GLY A C 1
ATOM 1409 O O . GLY A 1 175 ? -29.666 12.504 31.942 1.00 87.94 175 GLY A O 1
ATOM 1410 N N . ILE A 1 176 ? -30.843 14.263 32.707 1.00 86.94 176 ILE A N 1
ATOM 1411 C CA . ILE A 1 176 ? -30.665 14.010 34.152 1.00 86.94 176 ILE A CA 1
ATOM 1412 C C . ILE A 1 176 ? -31.721 13.047 34.730 1.00 86.94 176 ILE A C 1
ATOM 1414 O O . ILE A 1 176 ? -31.971 13.037 35.938 1.00 86.94 176 ILE A O 1
ATOM 1418 N N . ASP A 1 177 ? -32.367 12.257 33.873 1.00 89.31 177 ASP A N 1
ATOM 1419 C CA . ASP A 1 177 ? -33.345 11.250 34.279 1.00 89.31 177 ASP A CA 1
ATOM 1420 C C . ASP A 1 177 ? -32.655 10.154 35.102 1.00 89.31 177 ASP A C 1
ATOM 1422 O O . ASP A 1 177 ? -31.573 9.684 34.742 1.00 89.31 177 ASP A O 1
ATOM 1426 N N . HIS A 1 178 ? -33.279 9.761 36.215 1.00 89.75 178 HIS A N 1
ATOM 1427 C CA . HIS A 1 178 ? -32.752 8.782 37.175 1.00 89.75 178 HIS A CA 1
ATOM 1428 C C . HIS A 1 178 ? -33.393 7.397 36.985 1.00 89.75 178 HIS A C 1
ATOM 1430 O O . HIS A 1 178 ? -33.796 6.742 37.949 1.00 89.75 178 HIS A O 1
ATOM 1436 N N . ASP A 1 179 ? -33.489 6.957 35.734 1.00 93.62 179 ASP A N 1
ATOM 1437 C CA . ASP A 1 179 ? -33.968 5.626 35.359 1.00 93.62 179 ASP A CA 1
ATOM 1438 C C . ASP A 1 179 ? -32.822 4.610 35.420 1.00 93.62 179 ASP A C 1
ATOM 1440 O O . ASP A 1 179 ? -32.313 4.146 34.398 1.00 93.62 179 ASP A O 1
ATOM 1444 N N . TRP A 1 180 ? -32.382 4.301 36.642 1.00 94.75 180 TRP A N 1
ATOM 1445 C CA . TRP A 1 180 ? -31.182 3.504 36.885 1.00 94.75 180 TRP A CA 1
ATOM 1446 C C . TRP A 1 180 ? -31.193 2.153 36.157 1.00 94.75 180 TRP A C 1
ATOM 1448 O O . TRP A 1 180 ? -32.151 1.386 36.255 1.00 94.75 180 TRP A O 1
ATOM 1458 N N . VAL A 1 181 ? -30.079 1.826 35.499 1.00 95.81 181 VAL A N 1
ATOM 1459 C CA . VAL A 1 181 ? -29.847 0.530 34.843 1.00 95.81 181 VAL A CA 1
ATOM 1460 C C . VAL A 1 181 ? -28.541 -0.095 35.325 1.00 95.81 181 VAL A C 1
ATOM 1462 O O . VAL A 1 181 ? -27.577 0.609 35.623 1.00 95.81 181 VAL A O 1
ATOM 1465 N N . CYS A 1 182 ? -28.503 -1.425 35.404 1.00 97.06 182 CYS A N 1
ATOM 1466 C CA . CYS A 1 182 ? -27.289 -2.176 35.720 1.00 97.06 182 CYS A CA 1
ATOM 1467 C C . CYS A 1 182 ? -26.630 -2.649 34.419 1.00 97.06 182 CYS A C 1
ATOM 1469 O O . CYS A 1 182 ? -27.299 -3.233 33.566 1.00 97.06 182 CYS A O 1
ATOM 1471 N N . GLY A 1 183 ? -25.337 -2.377 34.257 1.00 96.12 183 GLY A N 1
ATOM 1472 C CA . GLY A 1 183 ? -24.539 -2.840 33.130 1.00 96.12 183 GLY A CA 1
ATOM 1473 C C . GLY A 1 183 ? -24.004 -4.259 33.324 1.00 96.12 183 GLY A C 1
ATOM 1474 O O . GLY A 1 183 ? -23.881 -4.765 34.441 1.00 96.12 183 GLY A O 1
ATOM 1475 N N . THR A 1 184 ? -23.637 -4.912 32.223 1.00 96.31 184 THR A N 1
ATOM 1476 C CA . THR A 1 184 ? -22.900 -6.187 32.233 1.00 96.31 184 THR A CA 1
ATOM 1477 C C . THR A 1 184 ? -21.481 -6.070 32.789 1.00 96.31 184 THR A C 1
ATOM 1479 O O . THR A 1 184 ? -20.850 -7.092 33.040 1.00 96.31 184 THR A O 1
ATOM 1482 N N . ASP A 1 185 ? -20.992 -4.849 33.004 1.00 94.38 185 ASP A N 1
ATOM 1483 C CA . ASP A 1 185 ? -19.720 -4.526 33.651 1.00 94.38 185 ASP A CA 1
ATOM 1484 C C . ASP A 1 185 ? -19.837 -4.352 35.178 1.00 94.38 185 ASP A C 1
ATOM 1486 O O . ASP A 1 185 ? -18.899 -3.878 35.815 1.00 94.38 185 ASP A O 1
ATOM 1490 N N . ASP A 1 186 ? -20.985 -4.723 35.756 1.00 94.88 186 ASP A N 1
ATOM 1491 C CA . ASP A 1 186 ? -21.324 -4.571 37.175 1.00 94.88 186 ASP A CA 1
ATOM 1492 C C . ASP A 1 186 ? -21.353 -3.106 37.669 1.00 94.88 186 ASP A C 1
ATOM 1494 O O . ASP A 1 186 ? -21.352 -2.848 38.876 1.00 94.88 186 ASP A O 1
ATOM 1498 N N . THR A 1 187 ? -21.458 -2.141 36.747 1.00 95.44 187 THR A N 1
ATOM 1499 C CA . THR A 1 187 ? -21.648 -0.714 37.045 1.00 95.44 187 THR A CA 1
ATOM 1500 C C . THR A 1 187 ? -23.130 -0.328 36.954 1.00 95.44 187 THR A C 1
ATOM 1502 O O . THR A 1 187 ? -23.856 -0.777 36.066 1.00 95.44 187 THR A O 1
ATOM 1505 N N . SER A 1 188 ? -23.600 0.540 37.854 1.00 95.50 188 SER A N 1
ATOM 1506 C CA . SER A 1 188 ? -24.932 1.158 37.755 1.00 95.50 188 SER A CA 1
ATOM 1507 C C . SER A 1 188 ? -24.855 2.507 37.041 1.00 95.50 188 SER A C 1
ATOM 1509 O O . SER A 1 188 ? -24.053 3.362 37.415 1.00 95.50 188 SER A O 1
ATOM 1511 N N . TYR A 1 189 ? -25.736 2.732 36.071 1.00 94.44 189 TYR A N 1
ATOM 1512 C CA . TYR A 1 189 ? -25.819 3.965 35.286 1.00 94.44 189 TYR A CA 1
ATOM 1513 C C . TYR A 1 189 ? -27.122 4.698 35.583 1.00 94.44 189 TYR A C 1
ATOM 1515 O O . TYR A 1 189 ? -28.155 4.056 35.756 1.00 94.44 189 TYR A O 1
ATOM 1523 N N . GLN A 1 190 ? -27.087 6.035 35.610 1.00 95.00 190 GLN A N 1
ATOM 1524 C CA . GLN A 1 190 ? -28.261 6.870 35.918 1.00 95.00 190 GLN A CA 1
ATOM 1525 C C . GLN A 1 190 ? -29.431 6.639 34.961 1.00 95.00 190 GLN A C 1
ATOM 1527 O O . GLN A 1 190 ? -30.577 6.738 35.377 1.00 95.00 190 GLN A O 1
ATOM 1532 N N . ASN A 1 191 ? -29.134 6.341 33.696 1.00 93.69 191 ASN A N 1
ATOM 1533 C CA . ASN A 1 191 ? -30.106 5.991 32.673 1.00 93.69 191 ASN A CA 1
ATOM 1534 C C . ASN A 1 191 ? -29.436 5.202 31.538 1.00 93.69 191 ASN A C 1
ATOM 1536 O O . ASN A 1 191 ? -28.211 5.056 31.483 1.00 93.69 191 ASN A O 1
ATOM 1540 N N . THR A 1 192 ? -30.255 4.713 30.606 1.00 94.00 192 THR A N 1
ATOM 1541 C CA . THR A 1 192 ? -29.789 3.941 29.441 1.00 94.00 192 THR A CA 1
ATOM 1542 C C . THR A 1 192 ? -28.857 4.753 28.531 1.00 94.00 192 THR A C 1
ATOM 1544 O O . THR A 1 192 ? -27.942 4.188 27.937 1.00 94.00 192 THR A O 1
ATOM 1547 N N . CYS A 1 193 ? -29.037 6.077 28.443 1.00 94.19 193 CYS A N 1
ATOM 1548 C CA . CYS A 1 193 ? -28.158 6.936 27.647 1.00 94.19 193 CYS A CA 1
ATOM 1549 C C . CYS A 1 193 ? -26.729 6.933 28.205 1.00 94.19 193 CYS A C 1
ATOM 1551 O O . CYS A 1 193 ? -25.792 6.668 27.460 1.00 94.19 193 CYS A O 1
ATOM 1553 N N . MET A 1 194 ? -26.568 7.126 29.520 1.00 93.50 194 MET A N 1
ATOM 1554 C CA . MET A 1 194 ? -25.256 7.091 30.180 1.00 93.50 194 MET A CA 1
ATOM 1555 C C . MET A 1 194 ? -24.554 5.737 30.009 1.00 93.50 194 MET A C 1
ATOM 1557 O O . MET A 1 194 ? -23.347 5.703 29.774 1.00 93.50 194 MET A O 1
ATOM 1561 N N . LEU A 1 195 ? -25.303 4.627 30.068 1.00 94.06 195 LEU A N 1
ATOM 1562 C CA . LEU A 1 195 ? -24.763 3.296 29.770 1.00 94.06 195 LEU A CA 1
ATOM 1563 C C . LEU A 1 195 ? -24.249 3.221 28.327 1.00 94.06 195 LEU A C 1
ATOM 1565 O O . LEU A 1 195 ? -23.125 2.777 28.101 1.00 94.06 195 LEU A O 1
ATOM 1569 N N . ASN A 1 196 ? -25.035 3.691 27.354 1.00 92.12 196 ASN A N 1
ATOM 1570 C CA . ASN A 1 196 ? -24.652 3.685 25.939 1.00 92.12 196 ASN A CA 1
ATOM 1571 C C . ASN A 1 196 ? -23.426 4.564 25.654 1.00 92.12 196 ASN A C 1
ATOM 1573 O O . ASN A 1 196 ? -22.599 4.194 24.819 1.00 92.12 196 ASN A O 1
ATOM 1577 N N . THR A 1 197 ? -23.268 5.686 26.362 1.00 91.19 197 THR A N 1
ATOM 1578 C CA . THR A 1 197 ? -22.054 6.511 26.301 1.00 91.19 197 THR A CA 1
ATOM 1579 C C . THR A 1 197 ? -20.835 5.705 26.716 1.00 91.19 197 THR A C 1
ATOM 1581 O O . THR A 1 197 ? -19.888 5.593 25.942 1.00 91.19 197 THR A O 1
ATOM 1584 N N . SER A 1 198 ? -20.879 5.062 27.884 1.00 90.25 198 SER A N 1
ATOM 1585 C CA . SER A 1 198 ? -19.763 4.238 28.357 1.00 90.25 198 SER A CA 1
ATOM 1586 C C . SER A 1 198 ? -19.509 3.014 27.475 1.00 90.25 198 SER A C 1
ATOM 1588 O O . SER A 1 198 ? -18.353 2.665 27.238 1.00 90.25 198 SER A O 1
ATOM 1590 N N . ALA A 1 199 ? -20.560 2.386 26.939 1.00 89.75 199 ALA A N 1
ATOM 1591 C CA . ALA A 1 199 ? -20.438 1.290 25.978 1.00 89.75 199 ALA A CA 1
ATOM 1592 C C . ALA A 1 199 ? -19.741 1.740 24.683 1.00 89.75 199 ALA A C 1
ATOM 1594 O O . ALA A 1 199 ? -18.911 1.014 24.139 1.00 89.75 199 ALA A O 1
ATOM 1595 N N . CYS A 1 200 ? -20.046 2.951 24.215 1.00 87.81 200 CYS A N 1
ATOM 1596 C CA . CYS A 1 200 ? -19.415 3.552 23.048 1.00 87.81 200 CYS A CA 1
ATOM 1597 C C . CYS A 1 200 ? -17.948 3.929 23.309 1.00 87.81 200 CYS A C 1
ATOM 1599 O O . CYS A 1 200 ? -17.096 3.681 22.460 1.00 87.81 200 CYS A O 1
ATOM 1601 N N . GLU A 1 201 ? -17.638 4.509 24.473 1.00 85.62 201 GLU A N 1
ATOM 1602 C CA . GLU A 1 201 ? -16.273 4.916 24.842 1.00 85.62 201 GLU A CA 1
ATOM 1603 C C . GLU A 1 201 ? -15.342 3.716 25.073 1.00 85.62 201 GLU A C 1
ATOM 1605 O O . GLU A 1 201 ? -14.126 3.822 24.900 1.00 85.62 201 GLU A O 1
ATOM 1610 N N . ALA A 1 202 ? -15.905 2.562 25.443 1.00 83.06 202 ALA A N 1
ATOM 1611 C CA . ALA A 1 202 ? -15.171 1.337 25.735 1.00 83.06 202 ALA A CA 1
ATOM 1612 C C . ALA A 1 202 ? -15.728 0.122 24.959 1.00 83.06 202 ALA A C 1
ATOM 1614 O O . ALA A 1 202 ? -16.206 -0.833 25.581 1.00 83.06 202 ALA A O 1
ATOM 1615 N N . PRO A 1 203 ? -15.611 0.091 23.615 1.00 77.44 203 PRO A N 1
ATOM 1616 C CA . PRO A 1 203 ? -16.189 -0.974 22.789 1.00 77.44 203 PRO A CA 1
ATOM 1617 C C . PRO A 1 203 ? -15.612 -2.363 23.114 1.00 77.44 203 PRO A C 1
ATOM 1619 O O . PRO A 1 203 ? -16.317 -3.364 23.018 1.00 77.44 203 PRO A O 1
ATOM 1622 N N . ASP A 1 204 ? -14.366 -2.427 23.597 1.00 78.44 204 ASP A N 1
ATOM 1623 C CA . ASP A 1 204 ? -13.709 -3.670 24.028 1.00 78.44 204 ASP A CA 1
ATOM 1624 C C . ASP A 1 204 ? -14.378 -4.324 25.261 1.00 78.44 204 ASP A C 1
ATOM 1626 O O . ASP A 1 204 ? -14.129 -5.495 25.543 1.00 78.44 204 ASP A O 1
ATOM 1630 N N . ARG A 1 205 ? -15.209 -3.590 26.023 1.00 82.12 205 ARG A N 1
ATOM 1631 C CA . ARG A 1 205 ? -15.859 -4.085 27.255 1.00 82.12 205 ARG A CA 1
ATOM 1632 C C . ARG A 1 205 ? -17.242 -4.695 27.037 1.00 82.12 205 ARG A C 1
ATOM 1634 O O . ARG A 1 205 ? -17.758 -5.322 27.956 1.00 82.12 205 ARG A O 1
ATOM 1641 N N . ASN A 1 206 ? -17.830 -4.530 25.850 1.00 86.00 206 ASN A N 1
ATOM 1642 C CA . ASN A 1 206 ? -19.141 -5.078 25.485 1.00 86.00 206 ASN A CA 1
ATOM 1643 C C . ASN A 1 206 ? -20.235 -4.826 26.553 1.00 86.00 206 ASN A C 1
ATOM 1645 O O . ASN A 1 206 ? -20.912 -5.745 27.024 1.00 86.00 206 ASN A O 1
ATOM 1649 N N . ILE A 1 207 ? -20.351 -3.565 26.981 1.00 93.25 207 ILE A N 1
ATOM 1650 C CA . ILE A 1 207 ? -21.280 -3.128 28.029 1.00 93.25 207 ILE A CA 1
ATOM 1651 C C . ILE A 1 207 ? -22.704 -3.128 27.459 1.00 93.25 207 ILE A C 1
ATOM 1653 O O . ILE A 1 207 ? -22.987 -2.452 26.473 1.00 93.25 207 ILE A O 1
ATOM 1657 N N . THR A 1 208 ? -23.605 -3.882 28.082 1.00 94.12 208 THR A N 1
ATOM 1658 C CA . THR A 1 208 ? -25.039 -3.943 27.752 1.00 94.12 208 THR A CA 1
ATOM 1659 C C . THR A 1 208 ? -25.864 -3.921 29.038 1.00 94.12 208 THR A C 1
ATOM 1661 O O . THR A 1 208 ? -25.306 -4.011 30.130 1.00 94.12 208 THR A O 1
ATOM 1664 N N . ILE A 1 209 ? -27.188 -3.778 28.942 1.00 93.62 209 ILE A N 1
ATOM 1665 C CA . ILE A 1 209 ? -28.062 -3.872 30.119 1.00 93.62 209 ILE A CA 1
ATOM 1666 C C . ILE A 1 209 ? -28.065 -5.319 30.625 1.00 93.62 209 ILE A C 1
ATOM 1668 O O . ILE A 1 209 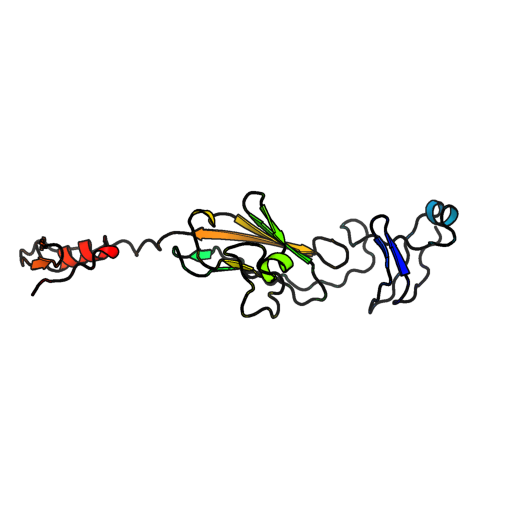? -28.318 -6.257 29.869 1.00 93.62 209 ILE A O 1
ATOM 1672 N N . LYS A 1 210 ? -27.804 -5.491 31.920 1.00 93.12 210 LYS A N 1
ATOM 1673 C CA . LYS A 1 210 ? -27.885 -6.769 32.624 1.00 93.12 210 LYS A CA 1
ATOM 1674 C C . LYS A 1 210 ? -29.349 -7.053 32.982 1.00 93.12 210 LYS A C 1
ATOM 1676 O O . LYS A 1 210 ? -29.971 -6.253 33.681 1.00 93.12 210 LYS A O 1
ATOM 1681 N N . HIS A 1 211 ? -29.889 -8.158 32.464 1.00 81.81 211 HIS A N 1
ATOM 1682 C CA . HIS A 1 211 ? -31.252 -8.640 32.732 1.00 81.81 211 HIS A CA 1
ATOM 1683 C C . HIS A 1 211 ? -31.344 -9.474 34.011 1.00 81.81 211 HIS A C 1
ATOM 1685 O O . HIS A 1 211 ? -30.364 -10.193 34.320 1.00 81.81 211 HIS A O 1
#

Foldseek 3Di:
DPWWDWDPQQDFAQDPVDGGDTGHDPDTDTADDDPVVCVVCVPHRGDDADDDPPDDDDDDPFDDWDFDQEADEDEFFDKDKGATFGPDDAKWKWKDDPNDIDTQVCLCVVVDPQKHDDPDCNRRVRMIMRRGDDQRPFAKMKMFIAHPNRDGPDIGIYGYDYHPPLQDQLDDPDDQAQPWFAKPVRDIDSDPRRQVSVCSNCVVVNIDTDD

Secondary structure (DSSP, 8-state):
-----EE-TT-EEEETTEEEEE---SS-EE----HHHHHH-TT---B-----TT--S-----PPPEE--SPEEE-TT--EEE-EE-SSS-EEEEEEETTEEEEHHHHHTT-STTEE--S--TT-TT-EEESS--GGG-EEEEEEEEETT--EEEEEEEEEEES----S------------EEBTTS-EESSHHHHHHHHHH-GGG---B--

pLDDT: mean 73.19, std 19.9, range [35.09, 97.06]